Protein 3ZPJ (pdb70)

CATH classification: 1.25.40.10

B-factor: mean 55.48, std 20.97, range [20.12, 136.76]

Sequence (356 aa):
MTTLEEINLLVERGYYEEALAKVYEIEDPIEQVQVLTKIVVTIYQHDGPMEWIPSIMEDAMYIAKKLRDPANKAVAYSIIASTLAIMEYEEDAMDFFNRAIDEANEIESPIEKGMVLSTLAYHLAIAGYPDNALEIFNIAFDTIIGAETSYTHKVDGILRIGDLLEKAGDTLPSNEAMDFYKMAFDIFDKLHVNQRAAIVEKKIELAKTVYDVGLPQIRAALLKGKNHYALAIIKKKYSGVMRLIGELEVALWMKRVNNMEYLDVVDKAFECCESPRFTDVNVQHIARLLTELGNLRRALKFAKEIQNIHKRSEALKAIALELVRRKKFEEVKKIIESIPDPKIREEALNEIGTIE

Nearest PDB structures (foldseek):
  3zpj-assembly1_A  TM=1.003E+00  e=3.525E-42  Thermococcus onnurineus NA1
  5a7d-assembly2_E  TM=3.396E-01  e=5.470E-04  Drosophila melanogaster
  3txn-assembly1_A  TM=3.907E-01  e=1.365E-02  Drosophila melanogaster
  5gjq-assembly1_Q  TM=3.772E-01  e=1.384E-01  Homo sapiens
  8amz-assembly1_Q  TM=3.558E-01  e=1.345E+00  Spinacia oleracea

Organism: Thermococcus onnurineus (strain NA1) (NCBI:txid523850)

Solvent-accessible surfa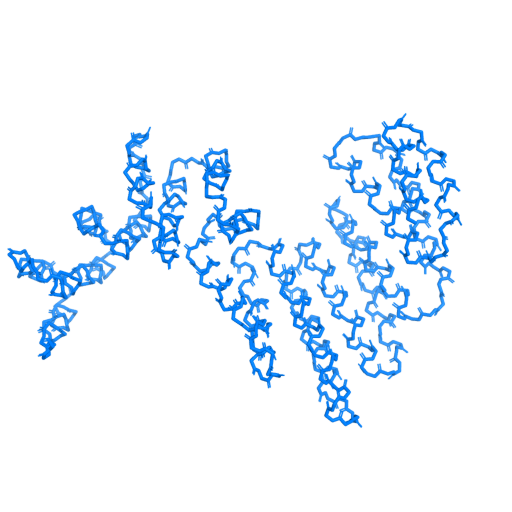ce area: 19046 Å² total; per-residue (Å²): 193,101,32,48,120,83,3,100,86,29,30,137,150,44,129,29,130,90,0,14,66,44,0,109,108,14,172,71,48,31,64,19,0,60,14,0,4,125,12,0,26,56,5,70,100,141,121,23,39,87,135,72,15,85,49,0,10,116,40,0,58,126,16,0,120,130,29,191,60,38,12,57,18,0,30,0,13,0,5,0,0,5,11,10,11,55,8,144,113,104,154,67,0,59,62,10,7,88,87,0,45,87,41,0,85,124,18,161,49,52,33,75,45,0,69,11,5,0,32,1,0,36,24,6,2,51,11,47,29,23,116,61,0,33,110,23,0,59,80,0,58,79,28,0,83,61,12,179,68,66,148,95,89,37,32,101,1,8,20,119,0,0,46,19,0,23,109,0,0,46,50,9,42,0,90,65,0,21,80,1,2,89,37,0,60,73,9,0,65,130,29,147,34,118,162,81,5,57,82,0,89,78,25,20,87,2,0,120,11,0,98,74,0,2,42,32,79,0,9,47,2,5,57,142,44,120,15,123,139,0,14,53,19,0,80,158,91,35,90,38,37,99,44,9,8,0,2,0,3,0,0,3,7,1,62,111,62,123,40,116,89,17,99,96,13,7,64,80,6,39,130,52,63,159,95,38,214,55,84,41,104,31,13,24,29,0,1,126,7,0,20,76,6,26,36,15,150,31,0,35,108,28,0,123,121,4,145,65,88,101,88,56,0,78,20,3,38,43,1,0,24,45,14,21,168,90,149,106,97,147,80,0,112,129,11,4,132,54,5,44,32,78,144,23,81,84,60,0,78,108,77,33,53,75,163,172

Foldseek 3Di:
DVLLVVLVVCVVVVVNVVSLVSLVVDDDLLVSLVSLLVSQQCCLVVVHDNVCNVVSLVVLVVSLVVPPQLLSSLLSLLSSLLSCLVVVVPVVSVVSLVVSVVSLVVDDPLLSSLQSQLSSLLSCLSSVNLVVSVVSLVVSLCSLVVDPDDPVSSLVSLLSSLVSLQVSLLQDALVSSQVSLVSSLVSCVVSPVVVSNVVSVLLNVLSVLQPLLRHSVLSVCVSVVVLVVSLVVLVVPDDALSSLLNLLSSLLSCVVVVNVCSVVSNVCSPVVDPHHDDDLVSLLSVLVSCLSSVVLVVSVVSLVVRPPLVSSLVSLLSSLLSCLVVPVCPCNVVSLVVRPPVVSSVVSVVSSPPVD

Structure (mmCIF, N/CA/C/O backbone):
data_3ZPJ
#
_entry.id   3ZPJ
#
_cell.length_a   117.954
_cell.length_b   117.954
_cell.length_c   208.232
_cell.angle_alpha   90.00
_cell.angle_beta   90.00
_cell.angle_gamma   120.00
#
_symmetry.space_group_name_H-M   'H 3 2'
#
loop_
_entity.id
_entity.type
_entity.pdbx_description
1 polymer TON_1535
2 water water
#
loop_
_atom_site.group_PDB
_atom_site.id
_atom_site.type_symbol
_atom_site.label_atom_id
_atom_site.label_alt_id
_atom_site.label_comp_id
_atom_site.label_asym_id
_atom_site.label_entity_id
_atom_site.label_seq_id
_atom_site.pdbx_PDB_ins_code
_atom_site.Cartn_x
_atom_site.Cartn_y
_atom_site.Cartn_z
_atom_site.occupancy
_atom_site.B_iso_or_equiv
_atom_site.auth_seq_id
_atom_site.auth_comp_id
_atom_site.auth_asym_id
_atom_site.auth_atom_id
_atom_site.pdbx_PDB_model_num
ATOM 1 N N . MET A 1 1 ? -12.055 20.404 57.215 1.00 37.13 1 MET A N 1
ATOM 2 C CA . MET A 1 1 ? -12.108 20.216 55.749 1.00 44.01 1 MET A CA 1
ATOM 3 C C . MET A 1 1 ? -12.970 21.291 55.066 1.00 50.31 1 MET A C 1
ATOM 4 O O . MET A 1 1 ? -12.552 21.899 54.081 1.00 51.50 1 MET A O 1
ATOM 9 N N . THR A 1 2 ? -14.155 21.565 55.596 1.00 37.22 2 THR A N 1
ATOM 10 C CA . THR A 1 2 ? -14.870 22.738 55.122 1.00 50.04 2 THR A CA 1
ATOM 11 C C . THR A 1 2 ? -14.211 24.007 55.669 1.00 53.01 2 THR A C 1
ATOM 12 O O . THR A 1 2 ? -14.279 25.068 55.053 1.00 53.94 2 THR A O 1
ATOM 16 N N . THR A 1 3 ? -13.557 23.899 56.818 1.00 47.80 3 THR A N 1
ATOM 17 C CA . THR A 1 3 ? -12.829 25.043 57.333 1.00 43.27 3 THR A CA 1
ATOM 18 C C . THR A 1 3 ? -11.694 25.420 56.379 1.00 48.64 3 THR A C 1
ATOM 19 O O . THR A 1 3 ? -11.454 26.598 56.124 1.00 50.05 3 THR A O 1
ATOM 23 N N . LEU A 1 4 ? -11.005 24.419 55.842 1.00 47.20 4 LEU A N 1
ATOM 24 C CA . LEU A 1 4 ? -9.946 24.673 54.874 1.00 44.82 4 LEU A CA 1
ATOM 25 C C . LEU A 1 4 ? -10.488 25.295 53.580 1.00 49.88 4 LEU A C 1
ATOM 26 O O . LEU A 1 4 ? -9.781 26.028 52.883 1.00 49.46 4 LEU A O 1
ATOM 31 N N . GLU A 1 5 ? -11.733 24.978 53.250 1.00 54.43 5 GLU A N 1
ATOM 32 C CA . GLU A 1 5 ? -12.361 25.502 52.042 1.00 56.57 5 GLU A CA 1
ATOM 33 C C . GLU A 1 5 ? -12.668 26.987 52.233 1.00 53.52 5 GLU A C 1
ATOM 34 O O . GLU A 1 5 ? -12.393 27.800 51.352 1.00 57.82 5 GLU A O 1
ATOM 40 N N . GLU A 1 6 ? -13.232 27.329 53.390 1.00 42.34 6 GLU A N 1
ATOM 41 C CA . GLU A 1 6 ? -13.469 28.721 53.766 1.00 47.15 6 GLU A CA 1
ATOM 42 C C . GLU A 1 6 ? -12.176 29.551 53.773 1.00 51.93 6 GLU A C 1
ATOM 43 O O . GLU A 1 6 ? -12.135 30.671 53.271 1.00 58.90 6 GLU A O 1
ATOM 49 N N . ILE A 1 7 ? -11.115 28.990 54.332 1.00 47.08 7 ILE A N 1
ATOM 50 C CA . ILE A 1 7 ? -9.826 29.663 54.334 1.00 50.12 7 ILE A CA 1
ATOM 51 C C . ILE A 1 7 ? -9.260 29.898 52.926 1.00 52.18 7 ILE A C 1
ATOM 52 O O . ILE A 1 7 ? -8.797 30.995 52.620 1.00 56.69 7 ILE A O 1
ATOM 57 N N . ASN A 1 8 ? -9.297 28.877 52.075 1.00 50.08 8 ASN A N 1
ATOM 58 C CA . ASN A 1 8 ? -8.824 29.025 50.699 1.00 55.36 8 ASN A CA 1
ATOM 59 C C . ASN A 1 8 ? -9.589 30.102 49.949 1.00 57.64 8 ASN A C 1
ATOM 60 O O . ASN A 1 8 ? -9.008 30.879 49.199 1.00 68.84 8 ASN A O 1
ATOM 65 N N . LEU A 1 9 ? -10.896 30.140 50.168 1.00 49.09 9 LEU A N 1
ATOM 66 C CA . LEU A 1 9 ? -11.773 31.014 49.418 1.00 56.90 9 LEU A CA 1
ATOM 67 C C . LEU A 1 9 ? -11.491 32.454 49.830 1.00 67.31 9 LEU A C 1
ATOM 68 O O . LEU A 1 9 ? -11.351 33.334 48.983 1.00 71.21 9 LEU A O 1
ATOM 73 N N . LEU A 1 10 ? -11.391 32.677 51.137 1.00 60.66 10 LEU A N 1
ATOM 74 C CA . LEU A 1 10 ? -11.033 33.978 51.682 1.00 54.27 10 LEU A CA 1
ATOM 75 C C . LEU A 1 10 ? -9.688 34.472 51.123 1.00 57.36 10 LEU A C 1
ATOM 76 O O . LEU A 1 10 ? -9.479 35.673 50.952 1.00 60.98 10 LEU A O 1
ATOM 81 N N . VAL A 1 11 ? -8.785 33.542 50.834 1.00 52.48 11 VAL A N 1
ATOM 82 C CA . VAL A 1 11 ? -7.482 33.898 50.296 1.00 61.96 11 VAL A CA 1
ATOM 83 C C . VAL A 1 11 ? -7.634 34.308 48.835 1.00 73.74 11 VAL A C 1
ATOM 84 O O . VAL A 1 11 ? -7.074 35.317 48.393 1.00 74.21 11 VAL A O 1
ATOM 88 N N . GLU A 1 12 ? -8.423 33.529 48.102 1.00 79.92 12 GLU A N 1
ATOM 89 C CA . GLU A 1 12 ? -8.682 33.788 46.691 1.00 86.13 12 GLU A CA 1
ATOM 90 C C . GLU A 1 12 ? -9.303 35.167 46.494 1.00 81.54 12 GLU A C 1
ATOM 91 O O . GLU A 1 12 ? -9.050 35.840 45.497 1.00 84.93 12 GLU A O 1
ATOM 97 N N . ARG A 1 13 ? -10.103 35.583 47.467 1.00 77.12 13 ARG A N 1
ATOM 98 C CA . ARG A 1 13 ? -10.762 36.880 47.434 1.00 74.90 13 ARG A CA 1
ATOM 99 C C . ARG A 1 13 ? -9.848 37.962 47.992 1.00 73.44 13 ARG A C 1
ATOM 100 O O . ARG A 1 13 ? -10.270 39.109 48.135 1.00 76.28 13 ARG A O 1
ATOM 108 N N . GLY A 1 14 ? -8.614 37.587 48.334 1.00 70.40 14 GLY A N 1
ATOM 109 C CA . GLY A 1 14 ? -7.651 38.510 48.916 1.00 64.25 14 GLY A CA 1
ATOM 110 C C . GLY A 1 14 ? -7.999 39.030 50.306 1.00 66.61 14 GLY A C 1
ATOM 111 O O . GLY A 1 14 ? -7.506 40.081 50.731 1.00 72.41 14 GLY A O 1
ATOM 112 N N . TYR A 1 15 ? -8.849 38.301 51.024 1.00 61.50 15 TYR A N 1
ATOM 113 C CA . TYR A 1 15 ? -9.197 38.661 52.399 1.00 62.83 15 TYR A CA 1
ATOM 114 C C . TYR A 1 15 ? -8.282 37.967 53.410 1.00 66.52 15 TYR A C 1
ATOM 115 O O . TYR A 1 15 ? -8.742 37.189 54.252 1.00 59.66 15 TYR A O 1
ATOM 124 N N . TYR A 1 16 ? -6.988 38.270 53.324 1.00 72.69 16 TYR A N 1
ATOM 125 C CA . TYR A 1 16 ? -5.959 37.572 54.099 1.00 62.00 16 TYR A CA 1
ATOM 126 C C . TYR A 1 16 ? -6.137 37.644 55.619 1.00 53.55 16 TYR A C 1
ATOM 127 O O . TYR A 1 16 ? -5.992 36.644 56.312 1.00 59.47 16 TYR A O 1
ATOM 136 N N . GLU A 1 17 ? -6.468 38.813 56.135 1.00 57.09 17 GLU A N 1
ATOM 137 C CA . GLU A 1 17 ? -6.585 38.973 57.577 1.00 66.26 17 GLU A CA 1
ATOM 138 C C . GLU A 1 17 ? -7.659 38.052 58.154 1.00 65.88 17 GLU A C 1
ATOM 139 O O . GLU A 1 17 ? -7.512 37.525 59.258 1.00 60.13 17 GLU A O 1
ATOM 145 N N . GLU A 1 18 ? -8.731 37.851 57.392 1.00 65.51 18 GLU A N 1
ATOM 146 C CA . GLU A 1 18 ? -9.838 37.022 57.849 1.00 60.32 18 GLU A CA 1
ATOM 147 C C . GLU A 1 18 ? -9.514 35.546 57.749 1.00 53.89 18 GLU A C 1
ATOM 148 O O . GLU A 1 18 ? -9.895 34.772 58.620 1.00 51.71 18 GLU A O 1
ATOM 154 N N . ALA A 1 19 ? -8.827 35.170 56.674 1.00 40.12 19 ALA A N 1
ATOM 155 C CA . ALA A 1 19 ? -8.346 33.806 56.499 1.00 54.85 19 ALA A CA 1
ATOM 156 C C . ALA A 1 19 ? -7.502 33.378 57.679 1.00 59.29 19 ALA A C 1
ATOM 157 O O . ALA A 1 19 ? -7.659 32.268 58.203 1.00 58.89 19 ALA A O 1
ATOM 159 N N . LEU A 1 20 ? -6.592 34.260 58.081 1.00 52.14 20 LEU A N 1
ATOM 160 C CA . LEU A 1 20 ? -5.669 33.936 59.153 1.00 55.22 20 LEU A CA 1
ATOM 161 C C . LEU A 1 20 ? -6.425 33.864 60.468 1.00 52.45 20 LEU A C 1
ATOM 162 O O . LEU A 1 20 ? -6.066 33.095 61.358 1.00 57.28 20 LEU A O 1
ATOM 167 N N . ALA A 1 21 ? -7.492 34.644 60.578 1.00 50.44 21 ALA A N 1
ATOM 168 C CA . ALA A 1 21 ? -8.284 34.643 61.796 1.00 54.25 21 ALA A CA 1
ATOM 169 C C . ALA A 1 21 ? -9.009 33.310 61.935 1.00 62.58 21 ALA A C 1
ATOM 170 O O . ALA A 1 21 ? -9.299 32.864 63.048 1.00 68.76 21 ALA A O 1
ATOM 172 N N . LYS A 1 22 ? -9.280 32.670 60.799 1.00 59.02 22 LYS A N 1
ATOM 173 C CA . LYS A 1 22 ? -9.998 31.401 60.785 1.00 56.13 22 LYS A CA 1
ATOM 174 C C . LYS A 1 22 ? -9.085 30.226 61.054 1.00 54.40 22 LYS A C 1
ATOM 175 O O . LYS A 1 22 ? -9.549 29.137 61.381 1.00 58.45 22 LYS A O 1
ATOM 181 N N . VAL A 1 23 ? -7.786 30.443 60.894 1.00 45.53 23 VAL A N 1
ATOM 182 C CA . VAL A 1 23 ? -6.813 29.376 61.058 1.00 54.03 23 VAL A CA 1
ATOM 183 C C . VAL A 1 23 ? -6.869 28.785 62.471 1.00 55.56 23 VAL A C 1
ATOM 184 O O . VAL A 1 23 ? -6.468 27.643 62.702 1.00 60.83 23 VAL A O 1
ATOM 188 N N . TYR A 1 24 ? -7.442 29.536 63.401 1.00 56.08 24 TYR A N 1
ATOM 189 C CA . TYR A 1 24 ? -7.539 29.084 64.779 1.00 58.89 24 TYR A CA 1
ATOM 190 C C . TYR A 1 24 ? -8.775 28.228 65.014 1.00 66.38 24 TYR A C 1
ATOM 191 O O . TYR A 1 24 ? -8.875 27.502 66.002 1.00 69.66 24 TYR A O 1
ATOM 200 N N . GLU A 1 25 ? -9.686 28.258 64.054 1.00 67.62 25 GLU A N 1
ATOM 201 C CA . GLU A 1 25 ? -10.800 27.324 64.053 1.00 64.22 25 GLU A CA 1
ATOM 202 C C . GLU A 1 25 ? -10.339 25.933 63.628 1.00 60.38 25 GLU A C 1
ATOM 203 O O . GLU A 1 25 ? -11.126 24.993 63.602 1.00 59.43 25 GLU A O 1
ATOM 209 N N . ILE A 1 26 ? -9.063 25.806 63.282 1.00 54.24 26 ILE A N 1
ATOM 210 C CA . ILE A 1 26 ? -8.494 24.500 63.019 1.00 49.59 26 ILE A CA 1
ATOM 211 C C . ILE A 1 26 ? -8.075 23.886 64.341 1.00 58.39 26 ILE A C 1
ATOM 212 O O . ILE A 1 26 ? -7.435 24.544 65.161 1.00 60.74 26 ILE A O 1
ATOM 217 N N . GLU A 1 27 ? -8.455 22.630 64.551 1.00 63.28 27 GLU A N 1
ATOM 218 C CA . GLU A 1 27 ? -8.155 21.945 65.799 1.00 72.35 27 GLU A CA 1
ATOM 219 C C . GLU A 1 27 ? -6.658 21.738 65.979 1.00 67.88 27 GLU A C 1
ATOM 220 O O . GLU A 1 27 ? -6.030 22.327 66.862 1.00 71.04 27 GLU A O 1
ATOM 226 N N . ASP A 1 28 ? -6.092 20.905 65.119 1.00 59.92 28 ASP A N 1
ATOM 227 C CA . ASP A 1 28 ? -4.705 20.513 65.237 1.00 51.01 28 ASP A CA 1
ATOM 228 C C . ASP A 1 28 ? -3.740 21.655 64.907 1.00 48.25 28 ASP A C 1
ATOM 229 O O . ASP A 1 28 ? -3.889 22.312 63.880 1.00 53.84 28 ASP A O 1
ATOM 234 N N . PRO A 1 29 ? -2.763 21.898 65.795 1.00 44.56 29 PRO A N 1
ATOM 235 C CA . PRO A 1 29 ? -1.643 22.848 65.674 1.00 46.06 29 PRO A CA 1
ATOM 236 C C . PRO A 1 29 ? -0.768 22.598 64.463 1.00 48.46 29 PRO A C 1
ATOM 237 O O . PRO A 1 29 ? -0.452 23.525 63.707 1.00 47.49 29 PRO A O 1
ATOM 241 N N . ILE A 1 30 ? -0.354 21.351 64.294 1.00 46.52 30 ILE A N 1
ATOM 242 C CA . ILE A 1 30 ? 0.405 20.985 63.117 1.00 45.55 30 ILE 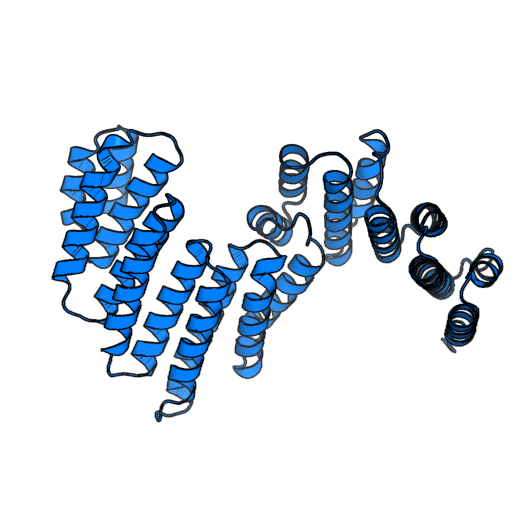A CA 1
ATOM 243 C C . ILE A 1 30 ? -0.376 21.334 61.850 1.00 44.93 30 ILE A C 1
ATOM 244 O O . ILE A 1 30 ? 0.184 21.860 60.890 1.00 46.76 30 ILE A O 1
ATOM 249 N N . GLU A 1 31 ? -1.679 21.091 61.872 1.00 45.62 31 GLU A N 1
ATOM 250 C CA . GLU A 1 31 ? -2.527 21.450 60.749 1.00 49.25 31 GLU A CA 1
ATOM 251 C C . GLU A 1 31 ? -2.581 22.975 60.563 1.00 45.44 31 GLU A C 1
ATOM 252 O O . GLU A 1 31 ? -2.531 23.471 59.442 1.00 44.57 31 GLU A O 1
ATOM 258 N N . GLN A 1 32 ? -2.650 23.719 61.662 1.00 37.72 32 GLN A N 1
ATOM 259 C CA . GLN A 1 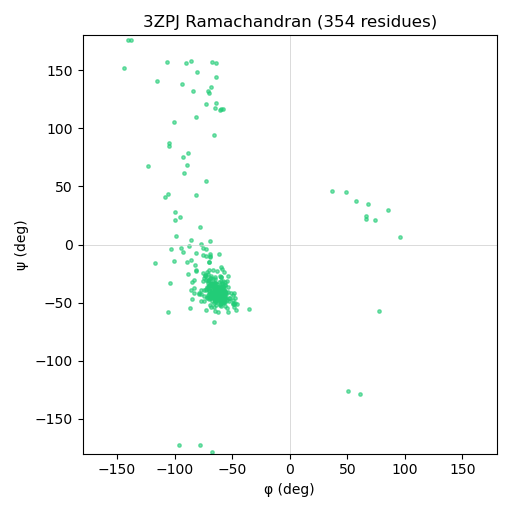32 ? -2.580 25.182 61.581 1.00 40.01 32 GLN A CA 1
ATOM 260 C C . GLN A 1 32 ? -1.287 25.646 60.912 1.00 40.72 32 GLN A C 1
ATOM 261 O O . GLN A 1 32 ? -1.282 26.625 60.184 1.00 49.43 32 GLN A O 1
ATOM 267 N N . VAL A 1 33 ? -0.197 24.923 61.154 1.00 35.72 33 VAL A N 1
ATOM 268 C CA . VAL A 1 33 ? 1.107 25.322 60.669 1.00 35.16 33 VAL A CA 1
ATOM 269 C C . VAL A 1 33 ? 1.249 25.002 59.188 1.00 40.04 33 VAL A C 1
ATOM 270 O O . VAL A 1 33 ? 1.791 25.809 58.429 1.00 42.90 33 VAL A O 1
ATOM 274 N N . GLN A 1 34 ? 0.776 23.813 58.806 1.00 35.46 34 GLN A N 1
ATOM 275 C CA . GLN A 1 34 ? 0.578 23.425 57.413 1.00 47.78 34 GLN A CA 1
ATOM 276 C C . GLN A 1 34 ? -0.177 24.492 56.634 1.00 48.30 34 GLN A C 1
ATOM 277 O O . GLN A 1 34 ? 0.231 24.898 55.551 1.00 44.04 34 GLN A O 1
ATOM 283 N N . VAL A 1 35 ? -1.304 24.925 57.175 1.00 45.69 35 VAL A N 1
ATOM 284 C CA . VAL A 1 35 ? -2.119 25.879 56.460 1.00 42.91 35 VAL A CA 1
ATOM 285 C C . VAL A 1 35 ? -1.364 27.192 56.346 1.00 46.29 35 VAL A C 1
ATOM 286 O O . VAL A 1 35 ? -1.225 27.745 55.248 1.00 43.60 35 VAL A O 1
ATOM 290 N N . LEU A 1 36 ? -0.858 27.677 57.478 1.00 44.01 36 LEU A N 1
ATOM 291 C CA . LEU A 1 36 ? -0.188 28.971 57.502 1.00 41.91 36 LEU A CA 1
ATOM 292 C C . LEU A 1 36 ? 0.933 28.995 56.474 1.00 47.33 36 LEU A C 1
ATOM 293 O O . LEU A 1 36 ? 1.018 29.915 55.656 1.00 50.43 36 LEU A O 1
ATOM 298 N N . THR A 1 37 ? 1.757 27.953 56.476 1.00 48.92 37 THR A N 1
ATOM 299 C CA . THR A 1 37 ? 2.916 27.929 55.594 1.00 53.57 37 THR A CA 1
ATOM 300 C C . THR A 1 37 ? 2.563 27.782 54.109 1.00 54.17 37 THR A C 1
ATOM 301 O O . THR A 1 37 ? 3.289 28.272 53.252 1.00 55.20 37 THR A O 1
ATOM 305 N N . LYS A 1 38 ? 1.444 27.123 53.821 1.00 59.04 38 LYS A N 1
ATOM 306 C CA . LYS A 1 38 ? 0.979 26.908 52.451 1.00 55.70 38 LYS A CA 1
ATOM 307 C C . LYS A 1 38 ? 0.434 28.200 51.857 1.00 52.86 38 LYS A C 1
ATOM 308 O O . LYS A 1 38 ? 0.480 28.416 50.649 1.00 56.96 38 LYS A O 1
ATOM 314 N N . ILE A 1 39 ? -0.110 29.049 52.717 1.00 48.35 39 ILE A N 1
ATOM 315 C CA . ILE A 1 39 ? -0.492 30.389 52.316 1.00 38.60 39 ILE A CA 1
ATOM 316 C C . ILE A 1 39 ? 0.725 31.229 51.928 1.00 48.64 39 ILE A C 1
ATOM 317 O O . ILE A 1 39 ? 0.731 31.896 50.895 1.00 55.12 39 ILE A O 1
ATOM 322 N N . VAL A 1 40 ? 1.749 31.201 52.773 1.00 56.07 40 VAL A N 1
ATOM 323 C CA . VAL A 1 40 ? 2.995 31.912 52.507 1.00 54.36 40 VAL A CA 1
ATOM 324 C C . VAL A 1 40 ? 3.622 31.458 51.199 1.00 54.04 40 VAL A C 1
ATOM 325 O O . VAL A 1 40 ? 4.036 32.275 50.383 1.00 60.21 40 VAL A O 1
ATOM 329 N N . VAL A 1 41 ? 3.694 30.149 51.007 1.00 50.39 41 VAL A N 1
ATOM 330 C CA . VAL A 1 41 ? 4.330 29.597 49.819 1.00 61.64 41 VAL A CA 1
ATOM 331 C C . VAL A 1 41 ? 3.609 30.027 48.529 1.00 73.08 41 VAL A C 1
ATOM 332 O O . VAL A 1 41 ? 4.251 30.509 47.594 1.00 73.15 41 VAL A O 1
ATOM 336 N N . THR A 1 42 ? 2.284 29.899 48.487 1.00 75.14 42 THR A N 1
ATOM 337 C CA . THR A 1 42 ? 1.547 30.320 47.295 1.00 66.22 42 THR A CA 1
ATOM 338 C C . THR A 1 42 ? 1.695 31.819 47.032 1.00 66.65 42 THR A C 1
ATOM 339 O O . THR A 1 42 ? 1.798 32.228 45.884 1.00 70.06 42 THR A O 1
ATOM 343 N N . ILE A 1 43 ? 1.728 32.635 48.084 1.00 64.63 43 ILE A N 1
ATOM 344 C CA . ILE A 1 43 ? 2.004 34.063 47.912 1.00 62.04 43 ILE A CA 1
ATOM 345 C C . ILE A 1 43 ? 3.383 34.298 47.291 1.00 68.25 43 ILE A C 1
ATOM 346 O O . ILE A 1 43 ? 3.522 35.028 46.310 1.00 67.65 43 ILE A O 1
ATOM 351 N N . TYR A 1 44 ? 4.397 33.673 47.878 1.00 69.01 44 TYR A N 1
ATOM 352 C CA . TYR A 1 44 ? 5.768 33.812 47.411 1.00 70.05 44 TYR A CA 1
ATOM 353 C C . TYR A 1 44 ? 5.882 33.402 45.948 1.00 77.02 44 TYR A C 1
ATOM 354 O O . TYR A 1 44 ? 6.609 34.026 45.171 1.00 82.82 44 TYR A O 1
ATOM 363 N N . GLN A 1 45 ? 5.140 32.361 45.580 1.00 75.10 45 GLN A N 1
ATOM 364 C CA . GLN A 1 45 ? 5.256 31.755 44.259 1.00 74.63 45 GLN A CA 1
ATOM 365 C C . GLN A 1 45 ? 4.399 32.421 43.184 1.00 84.93 45 GLN A C 1
ATOM 366 O O . GLN A 1 45 ? 4.839 32.564 42.045 1.00 93.65 45 GLN A O 1
ATOM 372 N N . HIS A 1 46 ? 3.181 32.824 43.538 1.00 85.72 46 HIS A N 1
ATOM 373 C CA . HIS A 1 46 ? 2.269 33.430 42.568 1.00 83.85 46 HIS A CA 1
ATOM 374 C C . HIS A 1 46 ? 2.115 34.928 42.827 1.00 84.66 46 HIS A C 1
ATOM 375 O O . HIS A 1 46 ? 1.010 35.467 42.742 1.00 84.72 46 HIS A O 1
ATOM 382 N N . ASP A 1 47 ? 3.236 35.574 43.156 1.00 91.94 47 ASP A N 1
ATOM 383 C CA . ASP A 1 47 ? 3.340 37.029 43.365 1.00 100.46 47 ASP A CA 1
ATOM 384 C C . ASP A 1 47 ? 2.151 37.736 44.025 1.00 93.28 47 ASP A C 1
ATOM 385 O O . ASP A 1 47 ? 1.711 38.799 43.575 1.00 95.13 47 ASP A O 1
ATOM 390 N N . GLY A 1 48 ? 1.646 37.138 45.096 1.00 83.34 48 GLY A N 1
ATOM 391 C CA . GLY A 1 48 ? 0.665 37.790 45.939 1.00 78.50 48 GLY A CA 1
ATOM 392 C C . GLY A 1 48 ? 1.385 38.778 46.833 1.00 80.55 48 GLY A C 1
ATOM 393 O O . GLY A 1 48 ? 2.592 38.985 46.676 1.00 87.15 48 GLY A O 1
ATOM 394 N N . PRO A 1 49 ? 0.659 39.375 47.790 1.00 75.51 49 PRO A N 1
ATOM 395 C CA . PRO A 1 49 ? 1.171 40.452 48.650 1.00 77.08 49 PRO A CA 1
ATOM 396 C C . PRO A 1 49 ? 2.286 39.975 49.574 1.00 84.69 49 PRO A C 1
ATOM 397 O O . PRO A 1 49 ? 2.012 39.472 50.664 1.00 84.68 49 PRO A O 1
ATOM 401 N N . MET A 1 50 ? 3.532 40.151 49.142 1.00 83.20 50 MET A N 1
ATOM 402 C CA . MET A 1 50 ? 4.678 39.639 49.880 1.00 75.23 50 MET A CA 1
ATOM 403 C C . MET A 1 50 ? 4.775 40.186 51.315 1.00 76.59 50 MET A C 1
ATOM 404 O O . MET A 1 50 ? 5.406 39.569 52.171 1.00 80.91 50 MET A O 1
ATOM 409 N N . GLU A 1 51 ? 4.132 41.319 51.588 1.00 72.36 51 GLU A N 1
ATOM 410 C CA . GLU A 1 51 ? 4.243 41.948 52.903 1.00 70.14 51 GLU A CA 1
ATOM 411 C C . GLU A 1 51 ? 3.402 41.274 53.994 1.00 64.28 51 GLU A C 1
ATOM 412 O O . GLU A 1 51 ? 3.395 41.716 55.139 1.00 71.44 51 GLU A O 1
ATOM 418 N N . TRP A 1 52 ? 2.693 40.211 53.638 1.00 60.63 52 TRP A N 1
ATOM 419 C CA . TRP A 1 52 ? 1.967 39.411 54.627 1.00 62.73 52 TRP A CA 1
ATOM 420 C C . TRP A 1 52 ? 2.856 38.302 55.211 1.00 63.57 52 TRP A C 1
ATOM 421 O O . TRP A 1 52 ? 2.634 37.843 56.334 1.00 61.86 52 TRP A O 1
ATOM 432 N N . ILE A 1 53 ? 3.861 37.889 54.438 1.00 60.34 53 ILE A N 1
ATOM 433 C CA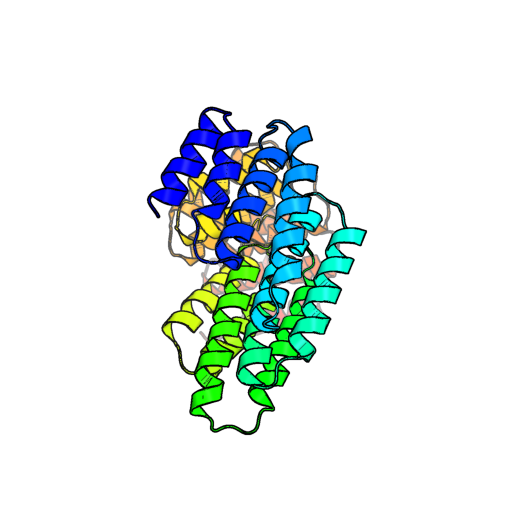 . ILE A 1 53 ? 4.727 36.749 54.774 1.00 63.24 53 ILE A CA 1
ATOM 434 C C . ILE A 1 53 ? 5.406 36.759 56.164 1.00 66.99 53 ILE A C 1
ATOM 435 O O . ILE A 1 53 ? 5.399 35.732 56.863 1.00 61.90 53 ILE A O 1
ATOM 440 N N . PRO A 1 54 ? 5.988 37.904 56.574 1.00 63.11 54 PRO A N 1
ATOM 441 C CA . PRO A 1 54 ? 6.635 37.914 57.887 1.00 58.47 54 PRO A CA 1
ATOM 442 C C . PRO A 1 54 ? 5.650 37.681 59.025 1.00 56.25 54 PRO A C 1
ATOM 443 O O . PRO A 1 54 ? 5.966 36.927 59.951 1.00 52.26 54 PRO A O 1
ATOM 447 N N . SER A 1 55 ? 4.485 38.320 58.957 1.00 53.18 55 SER A N 1
ATOM 448 C CA . SER A 1 55 ? 3.482 38.181 60.008 1.00 56.00 55 SER A CA 1
ATOM 449 C C . SER A 1 55 ? 2.937 36.751 60.132 1.00 59.24 55 SER A C 1
ATOM 450 O O . SER A 1 55 ? 2.671 36.264 61.236 1.00 64.07 55 SER A O 1
ATOM 453 N N . ILE A 1 56 ? 2.763 36.088 58.998 1.00 45.87 56 ILE A N 1
ATOM 454 C CA . ILE A 1 56 ? 2.265 34.728 58.992 1.00 52.40 56 ILE A CA 1
ATOM 455 C C . ILE A 1 56 ? 3.299 33.748 59.551 1.00 54.10 56 ILE A C 1
ATOM 456 O O . ILE A 1 56 ? 2.961 32.861 60.344 1.00 50.37 56 ILE A O 1
ATOM 461 N N . MET A 1 57 ? 4.549 33.892 59.116 1.00 51.27 57 MET A N 1
ATOM 462 C CA . MET A 1 57 ? 5.628 33.036 59.613 1.00 51.62 57 MET A CA 1
ATOM 463 C C . MET A 1 57 ? 5.783 33.181 61.134 1.00 54.00 57 MET A C 1
ATOM 464 O O . MET A 1 57 ? 5.981 32.190 61.844 1.00 55.94 57 MET A O 1
ATOM 469 N N . GLU A 1 58 ? 5.672 34.411 61.631 1.00 50.17 58 GLU A N 1
ATOM 470 C CA . GLU A 1 58 ? 5.623 34.652 63.075 1.00 52.04 58 GLU A CA 1
ATOM 471 C C . GLU A 1 58 ? 4.509 33.854 63.758 1.00 44.99 58 GLU A C 1
ATOM 472 O O . GLU A 1 58 ? 4.696 33.341 64.858 1.00 51.55 58 GLU A O 1
ATOM 478 N N . ASP A 1 59 ? 3.343 33.774 63.125 1.00 42.86 59 ASP A N 1
ATOM 479 C CA . ASP A 1 59 ? 2.218 33.061 63.726 1.00 45.80 59 ASP A CA 1
ATOM 480 C C . ASP A 1 59 ? 2.482 31.567 63.766 1.00 44.54 59 ASP A C 1
ATOM 481 O O . ASP A 1 59 ? 2.199 30.892 64.764 1.00 42.55 59 ASP A O 1
ATOM 486 N N . ALA A 1 60 ? 3.040 31.070 62.668 1.00 37.79 60 ALA A N 1
ATOM 487 C CA . ALA A 1 60 ? 3.424 29.677 62.555 1.00 40.01 60 ALA A CA 1
ATOM 488 C C . ALA A 1 60 ? 4.520 29.366 63.566 1.00 43.80 60 ALA A C 1
ATOM 489 O O . ALA A 1 60 ? 4.432 28.375 64.292 1.00 49.91 60 ALA A O 1
ATOM 491 N N . MET A 1 61 ? 5.535 30.227 63.631 1.00 41.88 61 MET A N 1
ATOM 492 C CA . MET A 1 61 ? 6.621 30.056 64.597 1.00 44.61 61 MET A CA 1
ATOM 493 C C . MET A 1 61 ? 6.082 30.059 66.022 1.00 42.30 61 MET A C 1
ATOM 494 O O . MET A 1 61 ? 6.563 29.330 66.875 1.00 49.13 61 MET A O 1
ATOM 499 N N . TYR A 1 62 ? 5.082 30.885 66.280 1.00 44.75 62 TYR A N 1
ATOM 500 C CA . TYR A 1 62 ? 4.508 30.983 67.624 1.00 44.19 62 TYR A CA 1
ATOM 501 C C . TYR A 1 62 ? 3.781 29.693 67.993 1.00 44.53 62 TYR A C 1
ATOM 502 O O . TYR A 1 62 ? 3.893 29.205 69.112 1.00 44.46 62 TYR A O 1
ATOM 511 N N . ILE A 1 63 ? 3.036 29.146 67.040 1.00 40.31 63 ILE A N 1
ATOM 512 C CA . ILE A 1 63 ? 2.322 27.900 67.269 1.00 43.08 63 ILE A CA 1
ATOM 513 C C . ILE A 1 63 ? 3.294 26.751 67.573 1.00 44.69 63 ILE A C 1
ATOM 514 O O . ILE A 1 63 ? 3.073 25.964 68.496 1.00 49.16 63 ILE A O 1
ATOM 519 N N . ALA A 1 64 ? 4.397 26.697 66.835 1.00 45.60 64 ALA A N 1
ATOM 520 C CA . ALA A 1 64 ? 5.409 25.662 67.047 1.00 37.87 64 ALA A CA 1
ATOM 521 C C . ALA A 1 64 ? 6.079 25.810 68.415 1.00 46.55 64 ALA A C 1
ATOM 522 O O . ALA A 1 64 ? 6.418 24.820 69.068 1.00 49.29 64 ALA A O 1
ATOM 524 N N . LYS A 1 65 ? 6.267 27.052 68.843 1.00 43.44 65 LYS A N 1
ATOM 525 C CA . LYS A 1 65 ? 6.918 27.323 70.112 1.00 42.47 65 LYS A CA 1
ATOM 526 C C . LYS A 1 65 ? 6.053 26.828 71.284 1.00 44.12 65 LYS A C 1
ATOM 527 O O . LYS A 1 65 ? 6.576 26.356 72.292 1.00 49.05 65 LYS A O 1
ATOM 533 N N . LYS A 1 66 ? 4.733 26.891 71.145 1.00 43.60 66 LYS A N 1
ATOM 534 C CA . LYS A 1 66 ? 3.863 26.493 72.253 1.00 47.11 66 LYS A CA 1
ATOM 535 C C . LYS A 1 66 ? 3.635 24.983 72.370 1.00 55.26 66 LYS A C 1
ATOM 536 O O . LYS A 1 66 ? 3.066 24.517 73.352 1.00 57.15 66 LYS A O 1
ATOM 542 N N . LEU A 1 67 ? 4.109 24.222 71.391 1.00 53.64 67 LEU A N 1
ATOM 543 C CA . LEU A 1 67 ? 3.691 22.831 71.230 1.00 55.09 67 LEU A CA 1
ATOM 544 C C . LEU A 1 67 ? 3.894 21.846 72.399 1.00 63.49 67 LEU A C 1
ATOM 545 O O . LEU A 1 67 ? 2.992 21.049 72.692 1.00 69.14 67 LEU A O 1
ATOM 550 N N . ARG A 1 68 ? 5.069 21.870 73.026 1.00 57.15 68 ARG A N 1
ATOM 551 C CA . ARG A 1 68 ? 5.396 20.938 74.130 1.00 65.61 68 ARG A CA 1
ATOM 552 C C . ARG A 1 68 ? 5.780 19.483 73.744 1.00 51.89 68 ARG A C 1
ATOM 553 O O . ARG A 1 68 ? 6.852 19.017 74.119 1.00 62.10 68 ARG A O 1
ATOM 561 N N . ASP A 1 69 ? 4.921 18.765 73.026 1.00 43.16 69 ASP A N 1
ATOM 562 C CA . ASP A 1 69 ? 5.242 17.385 72.648 1.00 43.03 69 ASP A CA 1
ATOM 563 C C . ASP A 1 69 ? 6.313 17.342 71.560 1.00 52.76 69 ASP A C 1
ATOM 564 O O . ASP A 1 69 ? 6.112 17.870 70.461 1.00 59.96 69 ASP A O 1
ATOM 569 N N . PRO A 1 70 ? 7.445 16.690 71.858 1.00 51.97 70 PRO A N 1
ATOM 570 C CA . PRO A 1 70 ? 8.664 16.701 71.041 1.00 52.45 70 PRO A CA 1
ATOM 571 C C . PRO A 1 70 ? 8.439 16.292 69.581 1.00 42.77 70 PRO A C 1
ATOM 572 O O . PRO A 1 70 ? 9.024 16.911 68.691 1.00 44.82 70 PRO A O 1
ATOM 576 N N . ALA A 1 71 ? 7.606 15.283 69.341 1.00 41.69 71 ALA A N 1
ATOM 577 C CA . ALA A 1 71 ? 7.336 14.840 67.976 1.00 36.08 71 ALA A CA 1
ATOM 578 C C . ALA A 1 71 ? 6.600 15.906 67.192 1.00 37.87 71 ALA A C 1
ATOM 579 O O . ALA A 1 71 ? 6.946 16.188 66.043 1.00 45.76 71 ALA A O 1
ATOM 581 N N . ASN A 1 72 ? 5.567 16.491 67.795 1.00 39.04 72 ASN A N 1
ATOM 582 C CA . ASN A 1 72 ? 4.772 17.495 67.084 1.00 48.84 72 ASN A CA 1
ATOM 583 C C . ASN A 1 72 ? 5.607 18.727 66.754 1.00 37.32 72 ASN A C 1
ATOM 584 O O . ASN A 1 72 ? 5.531 19.269 65.655 1.00 50.64 72 ASN A O 1
ATOM 589 N N . LYS A 1 73 ? 6.410 19.140 67.724 1.00 34.34 73 LYS A N 1
ATOM 590 C CA . LYS A 1 73 ? 7.269 20.303 67.599 1.00 42.40 73 LYS A CA 1
ATOM 591 C C . LYS A 1 73 ? 8.258 20.100 66.479 1.00 39.52 73 LYS A C 1
ATOM 592 O O . LYS A 1 73 ? 8.532 21.009 65.695 1.00 37.65 73 LYS A O 1
ATOM 598 N N . ALA A 1 74 ? 8.801 18.890 66.438 1.00 35.25 74 ALA A N 1
ATOM 599 C CA . ALA A 1 74 ? 9.791 18.517 65.450 1.00 42.48 74 ALA A CA 1
ATOM 600 C C . ALA A 1 74 ? 9.188 18.634 64.062 1.00 37.22 74 ALA A C 1
ATOM 601 O O . ALA A 1 74 ? 9.820 19.187 63.164 1.00 41.14 74 ALA A O 1
ATOM 603 N N . VAL A 1 75 ? 7.964 18.136 63.891 1.00 31.24 75 VAL A N 1
ATOM 604 C CA . VAL A 1 75 ? 7.321 18.208 62.586 1.00 38.75 75 VAL A CA 1
ATOM 605 C C . VAL A 1 75 ? 7.013 19.658 62.253 1.00 45.57 75 VAL A C 1
ATOM 606 O O . VAL A 1 75 ? 7.268 20.111 61.141 1.00 40.45 75 VAL A O 1
ATOM 610 N N . ALA A 1 76 ? 6.503 20.399 63.232 1.00 43.05 76 ALA A N 1
ATOM 611 C CA . ALA A 1 76 ? 6.162 21.797 62.998 1.00 47.31 76 ALA A CA 1
ATOM 612 C C . ALA A 1 76 ? 7.389 22.614 62.565 1.00 47.72 76 ALA A C 1
ATOM 613 O O . ALA A 1 76 ? 7.343 23.353 61.571 1.00 42.81 76 ALA A O 1
ATOM 615 N N . TYR A 1 77 ? 8.478 22.460 63.310 1.00 33.07 77 TYR A N 1
ATOM 616 C CA . TYR A 1 77 ? 9.743 23.099 62.973 1.00 38.40 77 TYR A CA 1
ATOM 617 C C . TYR A 1 77 ? 10.223 22.693 61.571 1.00 41.10 77 TYR A C 1
ATOM 618 O O . TYR A 1 77 ? 10.806 23.505 60.847 1.00 40.74 77 TYR A O 1
ATOM 627 N N . SER A 1 78 ? 9.973 21.442 61.189 1.00 32.40 78 SER A N 1
ATOM 628 C CA . SER A 1 78 ? 10.354 20.956 59.855 1.00 33.49 78 SER A CA 1
ATOM 629 C C . SER A 1 78 ? 9.557 21.640 58.772 1.00 33.69 78 SER A C 1
ATOM 630 O O . SER A 1 78 ? 10.109 22.057 57.751 1.00 45.21 78 SER A O 1
ATOM 633 N N . ILE A 1 79 ? 8.251 21.738 58.995 1.00 33.54 79 ILE A N 1
ATOM 634 C CA . ILE A 1 79 ? 7.358 22.446 58.081 1.00 36.42 79 ILE A CA 1
ATOM 635 C C . ILE A 1 79 ? 7.807 23.895 57.882 1.00 46.82 79 ILE A C 1
ATOM 636 O O . ILE A 1 79 ? 7.949 24.373 56.756 1.00 49.07 79 ILE A O 1
ATOM 641 N N . ILE A 1 80 ? 8.079 24.575 58.983 1.00 46.83 80 ILE A N 1
ATOM 642 C CA . ILE A 1 80 ? 8.579 25.938 58.930 1.00 45.41 80 ILE A CA 1
ATOM 643 C C . ILE A 1 80 ? 9.921 25.996 58.199 1.00 42.53 80 ILE A C 1
ATOM 644 O O . ILE A 1 80 ? 10.172 26.900 57.398 1.00 39.57 80 ILE A O 1
ATOM 649 N N . ALA A 1 81 ? 10.766 25.008 58.471 1.00 43.21 81 ALA A N 1
ATOM 650 C CA . ALA A 1 81 ? 12.120 24.956 57.915 1.00 48.11 81 ALA A CA 1
ATOM 651 C C . ALA A 1 81 ? 12.153 24.834 56.397 1.00 43.20 81 ALA A C 1
ATOM 652 O O . ALA A 1 81 ? 12.914 25.528 55.745 1.00 46.77 81 ALA A O 1
ATOM 654 N N . SER A 1 82 ? 11.345 23.937 55.840 1.00 38.40 82 SER A N 1
ATOM 655 C CA . SER A 1 82 ? 11.351 23.756 54.392 1.00 46.45 82 SER A CA 1
ATOM 656 C C . SER A 1 82 ? 10.727 24.946 53.659 1.00 46.99 82 SER A C 1
ATOM 657 O O . SER A 1 82 ? 11.189 25.299 52.580 1.00 50.77 82 SER A O 1
ATOM 660 N N . THR A 1 83 ? 9.732 25.603 54.256 1.00 41.83 83 THR A N 1
ATOM 661 C CA . THR A 1 83 ? 9.140 26.765 53.598 1.00 46.20 83 THR A CA 1
ATOM 662 C C . THR A 1 83 ? 10.101 27.965 53.563 1.00 45.86 83 THR A C 1
ATOM 663 O O . THR A 1 83 ? 10.127 28.722 52.581 1.00 46.47 83 THR A O 1
ATOM 667 N N . LEU A 1 84 ? 10.893 28.134 54.619 1.00 43.44 84 LEU A N 1
ATOM 668 C CA . LEU A 1 84 ? 11.932 29.165 54.621 1.00 47.05 84 LEU A CA 1
ATOM 669 C C . LEU A 1 84 ? 12.943 28.856 53.542 1.00 50.62 84 LEU A C 1
ATOM 670 O O . LEU A 1 84 ? 13.408 29.747 52.839 1.00 57.03 84 LEU A O 1
ATOM 675 N N . ALA A 1 85 ? 13.284 27.580 53.424 1.00 49.90 85 ALA A N 1
ATOM 676 C CA . ALA A 1 85 ? 14.268 27.138 52.447 1.00 51.89 85 ALA A CA 1
ATOM 677 C C . ALA A 1 85 ? 13.771 27.346 51.018 1.00 50.43 85 ALA A C 1
ATOM 678 O O . ALA A 1 85 ? 14.535 27.769 50.151 1.00 56.12 85 ALA A O 1
ATOM 680 N N . ILE A 1 86 ? 12.500 27.036 50.781 1.00 47.44 86 ILE A N 1
ATOM 681 C CA . ILE A 1 86 ? 11.834 27.409 49.540 1.00 52.42 86 ILE A CA 1
ATOM 682 C C . ILE A 1 86 ? 12.127 28.881 49.225 1.00 59.65 86 ILE A C 1
ATOM 683 O O . ILE A 1 86 ? 12.661 29.197 48.167 1.00 69.14 86 ILE A O 1
ATOM 688 N N . MET A 1 87 ? 11.801 29.771 50.161 1.00 61.78 87 MET A N 1
ATOM 689 C CA . MET A 1 87 ? 11.997 31.212 49.971 1.00 66.02 87 MET A CA 1
ATOM 690 C C . MET A 1 87 ? 13.440 31.710 50.153 1.00 65.33 87 MET A C 1
ATOM 691 O O . MET A 1 87 ? 13.668 32.911 50.306 1.00 72.15 87 MET A O 1
ATOM 696 N N . GLU A 1 88 ? 14.398 30.790 50.153 1.00 62.64 88 GLU A N 1
ATOM 697 C CA . GLU A 1 88 ? 15.826 31.134 50.163 1.00 69.59 88 GLU A CA 1
ATOM 698 C C . GLU A 1 88 ? 16.332 31.823 51.429 1.00 66.79 88 GLU A C 1
ATOM 699 O O . GLU A 1 88 ? 17.336 32.535 51.396 1.00 69.27 88 GLU A O 1
ATOM 705 N N . TYR A 1 89 ? 15.640 31.607 52.542 1.00 65.13 89 TYR A N 1
ATOM 706 C CA . TYR A 1 89 ? 16.158 32.017 53.842 1.00 69.95 89 TYR A CA 1
ATOM 707 C C . TYR A 1 89 ? 16.918 30.836 54.437 1.00 64.84 89 TYR A C 1
ATOM 708 O O . TYR A 1 89 ? 16.441 30.147 55.342 1.00 61.08 89 TYR A O 1
ATOM 717 N N . GLU A 1 90 ? 18.109 30.613 53.909 1.00 56.73 90 GLU A N 1
ATOM 718 C CA . GLU A 1 90 ? 18.832 29.390 54.171 1.00 62.45 90 GLU A CA 1
ATOM 719 C C . GLU A 1 90 ? 19.339 29.296 55.604 1.00 55.49 90 GLU A C 1
ATOM 720 O O . GLU A 1 90 ? 19.248 28.240 56.221 1.00 59.17 90 GLU A O 1
ATOM 726 N N . GLU A 1 91 ? 19.869 30.391 56.133 1.00 62.34 91 GLU A N 1
ATOM 727 C CA . GLU A 1 91 ? 20.369 30.390 57.507 1.00 64.46 91 GLU A CA 1
ATOM 728 C C . GLU A 1 91 ? 19.233 30.107 58.474 1.00 61.34 91 GLU A C 1
ATOM 729 O O . GLU A 1 91 ? 19.398 29.378 59.453 1.00 68.85 91 GLU A O 1
ATOM 735 N N . ASP A 1 92 ? 18.071 30.673 58.183 1.00 42.52 92 ASP A N 1
ATOM 736 C CA . ASP A 1 92 ? 16.923 30.484 59.042 1.00 49.07 92 ASP A CA 1
ATOM 737 C C . ASP A 1 92 ? 16.363 29.081 58.911 1.00 52.05 92 ASP A C 1
ATOM 738 O O . ASP A 1 92 ? 15.943 28.485 59.898 1.00 51.28 92 ASP A O 1
ATOM 743 N N . ALA A 1 93 ? 16.364 28.552 57.691 1.00 55.87 93 ALA A N 1
ATOM 744 C CA . ALA A 1 93 ? 15.903 27.189 57.461 1.00 51.90 93 ALA A CA 1
ATOM 745 C C . ALA A 1 93 ? 16.730 26.190 58.261 1.00 48.25 93 ALA A C 1
ATOM 746 O O . ALA A 1 93 ? 16.176 25.273 58.873 1.00 47.02 93 ALA A O 1
ATOM 748 N N . MET A 1 94 ? 18.051 26.366 58.255 1.00 40.46 94 MET A N 1
ATOM 749 C CA . MET A 1 94 ? 18.935 25.395 58.890 1.00 45.25 94 MET A CA 1
ATOM 750 C C . MET A 1 94 ? 18.832 25.556 60.392 1.00 45.16 94 MET A C 1
ATOM 751 O O . MET A 1 94 ? 18.996 24.595 61.143 1.00 59.10 94 MET A O 1
ATOM 756 N N . ASP A 1 95 ? 18.531 26.769 60.829 1.00 41.39 95 ASP A N 1
ATOM 757 C CA . ASP A 1 95 ? 18.226 26.993 62.237 1.00 52.05 95 ASP A CA 1
ATOM 758 C C . ASP A 1 95 ? 17.017 26.136 62.624 1.00 46.92 95 ASP A C 1
ATOM 759 O O . ASP A 1 95 ? 17.064 25.388 63.600 1.00 45.33 95 ASP A O 1
ATOM 764 N N . PHE A 1 96 ? 15.941 26.216 61.850 1.00 37.10 96 PHE A N 1
ATOM 765 C CA . PHE A 1 96 ? 14.763 25.424 62.191 1.00 41.04 96 PHE A CA 1
ATOM 766 C C . PHE A 1 96 ? 14.929 23.924 62.013 1.00 46.88 96 PHE A C 1
ATOM 767 O O . PHE A 1 96 ? 14.395 23.149 62.804 1.00 43.75 96 PHE A O 1
ATOM 775 N N . PHE A 1 97 ? 15.691 23.515 61.006 1.00 45.59 97 PHE A N 1
ATOM 776 C CA . PHE A 1 97 ? 16.040 22.110 60.883 1.00 39.88 97 PHE A CA 1
ATOM 777 C C . PHE A 1 97 ? 16.782 21.596 62.129 1.00 42.12 97 PHE A C 1
ATOM 778 O O . PHE A 1 97 ? 16.512 20.503 62.618 1.00 44.15 97 PHE A O 1
ATOM 786 N N . ASN A 1 98 ? 17.689 22.404 62.659 1.00 38.02 98 ASN A N 1
ATOM 787 C CA . ASN A 1 98 ? 18.421 22.020 63.846 1.00 39.54 98 ASN A CA 1
ATOM 788 C C . ASN A 1 98 ? 17.540 21.961 65.073 1.00 49.47 98 ASN A C 1
ATOM 789 O O . ASN A 1 98 ? 17.760 21.134 65.966 1.00 49.60 98 ASN A O 1
ATOM 794 N N . ARG A 1 99 ? 16.543 22.839 65.120 1.00 47.18 99 ARG A N 1
ATOM 795 C CA . ARG A 1 99 ? 15.572 22.777 66.193 1.00 46.22 99 ARG A CA 1
ATOM 796 C C . ARG A 1 99 ? 14.805 21.464 66.070 1.00 40.18 99 ARG A C 1
ATOM 797 O O . ARG A 1 99 ? 14.605 20.763 67.060 1.00 45.55 99 ARG A O 1
ATOM 805 N N . ALA A 1 100 ? 14.408 21.125 64.847 1.00 39.53 100 ALA A N 1
ATOM 806 C CA . ALA A 1 100 ? 13.697 19.867 64.591 1.00 44.76 100 ALA A CA 1
ATOM 807 C C . ALA A 1 100 ? 14.500 18.661 65.080 1.00 47.30 100 ALA A C 1
ATOM 808 O O . ALA A 1 100 ? 13.998 17.851 65.856 1.00 53.42 100 ALA A O 1
ATOM 810 N N . ILE A 1 101 ? 15.754 18.572 64.647 1.00 47.04 101 ILE A N 1
ATOM 811 C CA . ILE A 1 101 ? 16.696 17.562 65.136 1.00 32.35 101 ILE A CA 1
ATOM 812 C C . ILE A 1 101 ? 16.735 17.476 66.674 1.00 47.14 101 ILE A C 1
ATOM 813 O O . ILE A 1 101 ? 16.641 16.387 67.246 1.00 45.53 101 ILE A O 1
ATOM 818 N N . ASP A 1 102 ? 16.897 18.614 67.340 1.00 47.08 102 ASP A N 1
ATOM 819 C CA . ASP A 1 102 ? 17.018 18.605 68.804 1.00 49.81 102 ASP A CA 1
ATOM 820 C C . ASP A 1 102 ? 15.796 18.008 69.474 1.00 48.38 102 ASP A C 1
ATOM 821 O O . ASP A 1 102 ? 15.921 17.226 70.416 1.00 57.88 102 ASP A O 1
ATOM 826 N N . GLU A 1 103 ? 14.622 18.391 68.983 1.00 42.41 103 GLU A N 1
ATOM 827 C CA . GLU A 1 103 ? 13.356 17.871 69.488 1.00 47.69 103 GLU A CA 1
ATOM 828 C C . GLU A 1 103 ? 13.193 16.374 69.230 1.00 51.32 103 GLU A C 1
ATOM 829 O O . GLU A 1 103 ? 12.750 15.634 70.108 1.00 55.93 103 GLU A O 1
ATOM 835 N N . ALA A 1 104 ? 13.561 15.933 68.029 1.00 54.42 104 ALA A N 1
ATOM 836 C CA . ALA A 1 104 ? 13.598 14.506 67.713 1.00 48.47 104 ALA A CA 1
ATOM 837 C C . ALA A 1 104 ? 14.415 13.717 68.745 1.00 48.68 104 ALA A C 1
ATOM 838 O O . ALA A 1 104 ? 13.980 12.676 69.227 1.00 48.41 104 ALA A O 1
ATOM 840 N N . ASN A 1 105 ? 15.593 14.223 69.091 1.00 46.45 105 ASN A N 1
ATOM 841 C CA . ASN A 1 105 ? 16.465 13.537 70.038 1.00 52.74 105 ASN A CA 1
ATOM 842 C C . ASN A 1 105 ? 15.927 13.535 71.460 1.00 63.28 105 ASN A C 1
ATOM 843 O O . ASN A 1 105 ? 16.596 13.055 72.369 1.00 80.53 105 ASN A O 1
ATOM 848 N N . GLU A 1 106 ? 14.730 14.077 71.658 1.00 60.91 106 GLU A N 1
ATOM 849 C CA . GLU A 1 106 ? 14.122 14.105 72.987 1.00 70.19 106 GLU A CA 1
ATOM 850 C C . GLU A 1 106 ? 13.085 12.992 73.102 1.00 62.86 106 GLU A C 1
ATOM 851 O O . GLU A 1 106 ? 12.643 12.644 74.197 1.00 54.20 106 GLU A O 1
ATOM 857 N N . ILE A 1 107 ? 12.720 12.437 71.950 1.00 40.99 107 ILE A N 1
ATOM 858 C CA . ILE A 1 107 ? 11.770 11.337 71.854 1.00 46.99 107 ILE A CA 1
ATOM 859 C C . ILE A 1 107 ? 12.302 10.029 72.426 1.00 56.60 107 ILE A C 1
ATOM 860 O O . ILE A 1 107 ? 13.454 9.642 72.169 1.00 48.41 107 ILE A O 1
ATOM 865 N N . GLU A 1 108 ? 11.452 9.347 73.192 1.00 72.77 108 GLU A N 1
ATOM 866 C CA . GLU A 1 108 ? 11.851 8.152 73.932 1.00 77.17 108 GLU A CA 1
ATOM 867 C C . GLU A 1 108 ? 11.742 6.876 73.095 1.00 65.23 108 GLU A C 1
ATOM 868 O O . GLU A 1 108 ? 12.701 6.119 72.976 1.00 70.84 108 GLU A O 1
ATOM 874 N N . SER A 1 109 ? 10.560 6.644 72.540 1.00 54.80 109 SER A N 1
ATOM 875 C CA . SER A 1 109 ? 10.311 5.548 71.608 1.00 57.68 109 SER A CA 1
ATOM 876 C C . SER A 1 109 ? 11.227 5.652 70.395 1.00 52.53 109 SER A C 1
ATOM 877 O O . SER A 1 109 ? 11.127 6.616 69.642 1.00 55.33 109 SER A O 1
ATOM 880 N N . PRO A 1 110 ? 12.119 4.666 70.198 1.00 47.91 110 PRO A N 1
ATOM 881 C CA . PRO A 1 110 ? 12.979 4.713 69.000 1.00 40.58 110 PRO A CA 1
ATOM 882 C C . PRO A 1 110 ? 12.190 4.585 67.713 1.00 49.30 110 PRO A C 1
ATOM 883 O O . PRO A 1 110 ? 12.565 5.175 66.692 1.00 46.68 110 PRO A O 1
ATOM 887 N N . ILE A 1 111 ? 11.101 3.828 67.753 1.00 51.37 111 ILE A N 1
ATOM 888 C CA . ILE A 1 111 ? 10.244 3.760 66.585 1.00 49.13 111 ILE A CA 1
ATOM 889 C C . ILE A 1 111 ? 9.590 5.126 66.384 1.00 54.59 111 ILE A C 1
ATOM 890 O O . ILE A 1 111 ? 9.488 5.596 65.259 1.00 41.14 111 ILE A O 1
ATOM 895 N N . GLU A 1 112 ? 9.183 5.797 67.462 1.00 54.34 112 GLU A N 1
ATOM 896 C CA . GLU A 1 112 ? 8.631 7.130 67.255 1.00 52.14 112 GLU A CA 1
ATOM 897 C C . GLU A 1 112 ? 9.711 8.074 66.713 1.00 47.29 112 GLU A C 1
ATOM 898 O O . GLU A 1 112 ? 9.490 8.778 65.713 1.00 33.16 112 GLU A O 1
ATOM 904 N N . LYS A 1 113 ? 10.882 8.068 67.351 1.00 38.11 113 LYS A N 1
ATOM 905 C CA . LYS A 1 113 ? 11.998 8.879 66.877 1.00 36.15 113 LYS A CA 1
ATOM 906 C C . LYS A 1 113 ? 12.255 8.689 65.381 1.00 40.94 113 LYS A C 1
ATOM 907 O O . LYS A 1 113 ? 12.385 9.666 64.645 1.00 37.30 113 LYS A O 1
ATOM 913 N N . GLY A 1 114 ? 12.301 7.432 64.950 1.00 39.79 114 GLY A N 1
ATOM 914 C CA . GLY A 1 114 ? 12.609 7.099 63.572 1.00 37.29 114 GLY A CA 1
ATOM 915 C C . GLY A 1 114 ? 11.608 7.723 62.629 1.00 35.26 114 GLY A C 1
ATOM 916 O O . GLY A 1 114 ? 11.971 8.232 61.572 1.00 42.43 114 GLY A O 1
ATOM 917 N N . MET A 1 115 ? 10.342 7.680 63.026 1.00 38.70 115 MET A N 1
ATOM 918 C CA . MET A 1 115 ? 9.243 8.184 62.209 1.00 48.89 115 MET A CA 1
ATOM 919 C C . MET A 1 115 ? 9.358 9.685 62.015 1.00 44.40 115 MET A C 1
ATOM 920 O O . MET A 1 115 ? 9.233 10.206 60.897 1.00 34.94 115 MET A O 1
ATOM 925 N N . VAL A 1 116 ? 9.581 10.375 63.125 1.00 39.56 116 VAL A N 1
ATOM 926 C CA . VAL A 1 116 ? 9.761 11.812 63.107 1.00 38.54 116 VAL A CA 1
ATOM 927 C C . VAL A 1 116 ? 10.980 12.168 62.269 1.00 37.53 116 VAL A C 1
ATOM 928 O O . VAL A 1 116 ? 10.912 13.077 61.453 1.00 44.67 116 VAL A O 1
ATOM 932 N N . LEU A 1 117 ? 12.082 11.436 62.425 1.00 29.42 117 LEU A N 1
ATOM 933 C CA . LEU A 1 117 ? 13.274 11.760 61.623 1.00 35.13 117 LEU A CA 1
ATOM 934 C C . LEU A 1 117 ? 13.041 11.687 60.109 1.00 33.34 117 LEU A C 1
ATOM 935 O O . LEU A 1 117 ? 13.548 12.525 59.348 1.00 40.39 117 LEU A O 1
ATOM 940 N N . SER A 1 118 ? 12.261 10.707 59.672 1.00 28.81 118 SER A N 1
ATOM 941 C CA . SER A 1 118 ? 12.083 10.516 58.233 1.00 37.75 118 SER A CA 1
ATOM 942 C C . SER A 1 118 ? 11.195 11.607 57.645 1.00 26.63 118 SER A C 1
ATOM 943 O O . SER A 1 118 ? 11.297 11.909 56.458 1.00 46.82 118 SER A O 1
ATOM 946 N N . THR A 1 119 ? 10.325 12.181 58.479 1.00 29.52 119 THR A N 1
ATOM 947 C CA . THR A 1 119 ? 9.466 13.305 58.104 1.00 32.39 119 THR A CA 1
ATOM 948 C C . THR A 1 119 ? 10.348 14.527 57.906 1.00 32.25 119 THR A C 1
ATOM 949 O O . THR A 1 119 ? 10.225 15.271 56.930 1.00 32.30 119 THR A O 1
ATOM 953 N N . LEU A 1 120 ? 11.238 14.722 58.861 1.00 30.43 120 LEU A N 1
ATOM 954 C CA . LEU A 1 120 ? 12.199 15.802 58.823 1.00 35.59 120 LEU A CA 1
ATOM 955 C C . LEU A 1 120 ? 13.131 15.625 57.633 1.00 33.62 120 LEU A C 1
ATOM 956 O O . LEU A 1 120 ? 13.448 16.583 56.937 1.00 41.98 120 LEU A O 1
ATOM 961 N N . ALA A 1 121 ? 13.562 14.394 57.397 1.00 27.98 121 ALA A N 1
ATOM 962 C CA . ALA A 1 121 ? 14.347 14.105 56.207 1.00 29.30 121 ALA A CA 1
ATOM 963 C C . ALA A 1 121 ? 13.549 14.452 54.947 1.00 35.56 121 ALA A C 1
ATOM 964 O O . ALA A 1 121 ? 14.094 14.970 53.973 1.00 38.62 121 ALA A O 1
ATOM 966 N N . TYR A 1 122 ? 12.254 14.154 54.959 1.00 36.23 122 TYR A N 1
ATOM 967 C CA . TYR A 1 122 ? 11.435 14.444 53.794 1.00 32.74 122 TYR A CA 1
ATOM 968 C C . TYR A 1 122 ? 11.389 15.945 53.576 1.00 36.46 122 TYR A C 1
ATOM 969 O O . TYR A 1 122 ? 11.490 16.405 52.426 1.00 32.13 122 TYR A O 1
ATOM 978 N N . HIS A 1 123 ? 11.276 16.710 54.674 1.00 28.51 123 HIS A N 1
ATOM 979 C CA . HIS A 1 123 ? 11.277 18.173 54.558 1.00 29.28 123 HIS A CA 1
ATOM 980 C C . HIS A 1 123 ? 12.613 18.737 54.084 1.00 32.36 123 HIS A C 1
ATOM 981 O O . HIS A 1 123 ? 12.648 19.681 53.283 1.00 29.96 123 HIS A O 1
ATOM 988 N N . LEU A 1 124 ? 13.705 18.120 54.519 1.00 31.36 124 LEU A N 1
ATOM 989 C CA . LEU A 1 124 ? 15.016 18.504 54.027 1.00 30.91 124 LEU A CA 1
ATOM 990 C C . LEU A 1 124 ? 15.102 18.327 52.506 1.00 31.11 124 LEU A C 1
ATOM 991 O O . LEU A 1 124 ? 15.733 19.124 51.813 1.00 35.49 124 LEU A O 1
ATOM 996 N N . ALA A 1 125 ? 14.465 17.285 51.990 1.00 32.03 125 ALA A N 1
ATOM 997 C CA . ALA A 1 125 ? 14.480 17.043 50.541 1.00 32.78 125 ALA A CA 1
ATOM 998 C C . ALA A 1 125 ? 13.625 18.055 49.805 1.00 33.65 125 ALA A C 1
ATOM 999 O O . ALA A 1 125 ? 14.056 18.604 48.800 1.00 43.74 125 ALA A O 1
ATOM 1001 N N . ILE A 1 126 ? 12.417 18.297 50.306 1.00 44.26 126 ILE A N 1
ATOM 1002 C CA . ILE A 1 126 ? 11.541 19.348 49.774 1.00 39.36 126 ILE A CA 1
ATOM 1003 C C . ILE A 1 126 ? 12.273 20.688 49.751 1.00 42.47 126 ILE A C 1
ATOM 1004 O O . ILE A 1 126 ? 12.114 21.482 48.827 1.00 49.04 126 ILE A O 1
ATOM 1009 N N . ALA A 1 127 ? 13.094 20.922 50.769 1.00 43.73 127 ALA A N 1
ATOM 1010 C CA . ALA A 1 127 ? 13.851 22.172 50.922 1.00 34.21 127 ALA A CA 1
ATOM 1011 C C . ALA A 1 127 ? 14.956 22.336 49.884 1.00 38.84 127 ALA A C 1
ATOM 1012 O O . ALA A 1 127 ? 15.559 23.400 49.774 1.00 47.17 127 ALA A O 1
ATOM 1014 N N . GLY A 1 128 ? 15.239 21.276 49.135 1.00 42.98 128 GLY A N 1
ATOM 1015 C CA . GLY A 1 128 ? 16.340 21.309 48.196 1.00 39.23 128 GLY A CA 1
ATOM 1016 C C . GLY A 1 128 ? 17.682 20.956 48.817 1.00 36.24 128 GLY A C 1
ATOM 1017 O O . GLY A 1 128 ? 18.716 21.420 48.359 1.00 40.10 128 GLY A O 1
ATOM 1018 N N . TYR A 1 129 ? 17.672 20.119 49.849 1.00 40.95 129 TYR A N 1
ATOM 1019 C CA . TYR A 1 129 ? 18.905 19.708 50.521 1.00 42.42 129 TYR A CA 1
ATOM 1020 C C . TYR A 1 129 ? 19.014 18.193 50.486 1.00 42.37 129 TYR A C 1
ATOM 1021 O O . TYR A 1 129 ? 18.915 17.531 51.514 1.00 40.96 129 TYR A O 1
ATOM 1030 N N . PRO A 1 130 ? 19.211 17.629 49.293 1.00 52.48 130 PRO A N 1
ATOM 1031 C CA . PRO A 1 130 ? 19.118 16.175 49.155 1.00 47.35 130 PRO A CA 1
ATOM 1032 C C . PRO A 1 130 ? 20.173 15.417 49.962 1.00 43.96 130 PRO A C 1
ATOM 1033 O O . PRO A 1 130 ? 19.850 14.383 50.548 1.00 39.29 130 PRO A O 1
ATOM 1037 N N . ASP A 1 131 ? 21.401 15.918 50.006 1.00 37.77 131 ASP A N 1
ATOM 1038 C CA . ASP A 1 131 ? 22.433 15.223 50.750 1.00 38.19 131 ASP A CA 1
ATOM 1039 C C . ASP A 1 131 ? 22.124 15.171 52.250 1.00 40.23 131 ASP A C 1
ATOM 1040 O O . ASP A 1 131 ? 22.293 14.119 52.864 1.00 43.41 131 ASP A O 1
ATOM 1045 N N . ASN A 1 132 ? 21.664 16.283 52.833 1.00 37.24 132 ASN A N 1
ATOM 1046 C CA . ASN A 1 132 ? 21.270 16.281 54.250 1.00 43.80 132 ASN A CA 1
ATOM 1047 C C . ASN A 1 132 ? 20.106 15.329 54.486 1.00 40.48 132 ASN A C 1
ATOM 1048 O O . ASN A 1 132 ? 20.058 14.614 55.484 1.00 47.68 132 ASN A O 1
ATOM 1053 N N . ALA A 1 133 ? 19.159 15.347 53.561 1.00 26.53 133 ALA A N 1
ATOM 1054 C CA . ALA A 1 133 ? 17.993 14.503 53.666 1.00 28.59 133 ALA A CA 1
ATOM 1055 C C . ALA A 1 133 ? 18.389 13.035 53.792 1.00 37.97 133 ALA A C 1
ATOM 1056 O O . ALA A 1 133 ? 17.913 12.344 54.692 1.00 52.11 133 ALA A O 1
ATOM 1058 N N . LEU A 1 134 ? 19.265 12.566 52.905 1.00 35.73 134 LEU A N 1
ATOM 1059 C CA . LEU A 1 134 ? 19.718 11.174 52.943 1.00 36.64 134 LEU A CA 1
ATOM 1060 C C . LEU A 1 134 ? 20.347 10.814 54.278 1.00 37.67 134 LEU A C 1
ATOM 1061 O O . LEU A 1 134 ? 20.087 9.748 54.843 1.00 39.60 134 LEU A O 1
ATOM 1066 N N . GLU A 1 135 ? 21.192 11.703 54.762 1.00 26.23 135 GLU A N 1
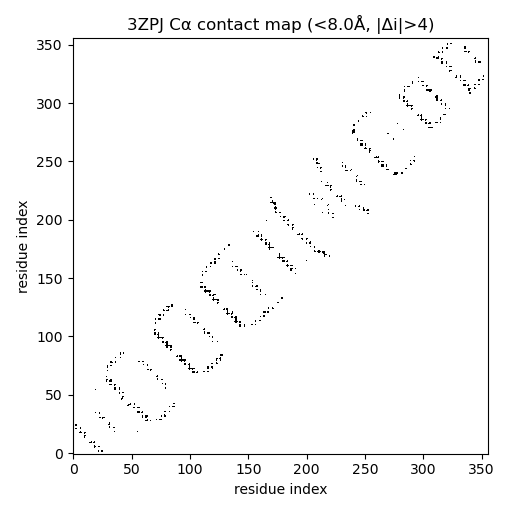ATOM 1067 C CA . GLU A 1 135 ? 21.895 11.453 55.999 1.00 32.00 135 GLU A CA 1
ATOM 1068 C C . GLU A 1 135 ? 20.874 11.205 57.111 1.00 37.50 135 GLU A C 1
ATOM 1069 O O . GLU A 1 135 ? 21.011 10.286 57.902 1.00 45.16 135 GLU A O 1
ATOM 1075 N N . ILE A 1 136 ? 19.819 12.007 57.122 1.00 37.14 136 ILE A N 1
ATOM 1076 C CA . ILE A 1 136 ? 18.812 11.911 58.147 1.00 32.36 136 ILE A CA 1
ATOM 1077 C C . ILE A 1 136 ? 17.922 10.688 57.942 1.00 34.72 136 ILE A C 1
ATOM 1078 O O . ILE A 1 136 ? 17.563 10.002 58.911 1.00 34.76 136 ILE A O 1
ATOM 1083 N N . PHE A 1 137 ? 17.589 10.395 56.686 1.00 27.79 137 PHE A N 1
ATOM 1084 C CA . PHE A 1 137 ? 16.830 9.183 56.394 1.00 34.92 137 PHE A CA 1
ATOM 1085 C C . PHE A 1 137 ? 17.586 7.974 56.933 1.00 33.22 137 PHE A C 1
ATOM 1086 O O . PHE A 1 137 ? 16.988 7.055 57.480 1.00 32.32 137 PHE A O 1
ATOM 1094 N N . ASN A 1 138 ? 18.907 7.985 56.774 1.00 32.63 138 ASN A N 1
ATOM 1095 C CA . ASN A 1 138 ? 19.730 6.870 57.202 1.00 30.78 138 ASN A CA 1
ATOM 1096 C C . ASN A 1 138 ? 19.804 6.745 58.710 1.00 37.52 138 ASN A C 1
ATOM 1097 O O . ASN A 1 138 ? 19.799 5.638 59.239 1.00 37.75 138 ASN A O 1
ATOM 1102 N N . ILE A 1 139 ? 19.890 7.882 59.395 1.00 40.91 139 ILE A N 1
ATOM 1103 C CA . ILE A 1 139 ? 19.812 7.899 60.849 1.00 44.32 139 ILE A CA 1
ATOM 1104 C C . ILE A 1 139 ? 18.425 7.396 61.270 1.00 46.15 139 ILE A C 1
ATOM 1105 O O . ILE A 1 139 ? 18.305 6.588 62.201 1.00 35.57 139 ILE A O 1
ATOM 1110 N N . ALA A 1 140 ? 17.383 7.857 60.572 1.00 30.96 140 ALA A N 1
ATOM 1111 C CA . ALA A 1 140 ? 16.034 7.429 60.924 1.00 35.54 140 ALA A CA 1
ATOM 1112 C C . ALA A 1 140 ? 15.988 5.916 60.842 1.00 36.78 140 ALA A C 1
ATOM 1113 O O . ALA A 1 140 ? 15.579 5.254 61.791 1.00 37.94 140 ALA A O 1
ATOM 1115 N N . PHE A 1 141 ? 16.471 5.381 59.723 1.00 36.71 141 PHE A N 1
ATOM 1116 C CA . PHE A 1 141 ? 16.516 3.934 59.499 1.00 36.37 141 PHE A CA 1
ATOM 1117 C C . PHE A 1 141 ? 17.339 3.186 60.550 1.00 39.41 141 PHE A C 1
ATOM 1118 O O . PHE A 1 141 ? 16.874 2.175 61.078 1.00 41.63 141 PHE A O 1
ATOM 1126 N N . ASP A 1 142 ? 18.538 3.689 60.863 1.00 37.29 142 ASP A N 1
ATOM 1127 C CA . ASP A 1 142 ? 19.385 3.072 61.886 1.00 39.87 142 ASP A CA 1
ATOM 1128 C C . ASP A 1 142 ? 18.681 3.091 63.240 1.00 37.82 142 ASP A C 1
ATOM 1129 O O . ASP A 1 142 ? 18.883 2.207 64.052 1.00 37.42 142 ASP A O 1
ATOM 1134 N N . THR A 1 143 ? 17.872 4.116 63.483 1.00 42.04 143 THR A N 1
ATOM 1135 C CA . THR A 1 143 ? 17.208 4.261 64.766 1.00 39.76 143 THR A CA 1
ATOM 1136 C C . THR A 1 143 ? 16.187 3.158 64.966 1.00 38.82 143 THR A C 1
ATOM 1137 O O . THR A 1 143 ? 16.109 2.572 66.045 1.00 48.49 143 THR A O 1
ATOM 1141 N N . ILE A 1 144 ? 15.418 2.862 63.923 1.00 38.75 144 ILE A N 1
ATOM 1142 C CA . ILE A 1 144 ? 14.393 1.837 64.033 1.00 43.69 144 ILE A CA 1
ATOM 1143 C C . ILE A 1 144 ? 15.021 0.448 64.081 1.00 48.89 144 ILE A C 1
ATOM 1144 O O . ILE A 1 144 ? 14.829 -0.312 65.046 1.00 46.13 144 ILE A O 1
ATOM 1149 N N . ILE A 1 145 ? 15.815 0.141 63.064 1.00 35.29 145 ILE A N 1
ATOM 1150 C CA . ILE A 1 145 ? 16.491 -1.152 62.988 1.00 41.75 145 ILE A CA 1
ATOM 1151 C C . ILE A 1 145 ? 17.327 -1.520 64.227 1.00 45.99 145 ILE A C 1
ATOM 1152 O O . ILE A 1 145 ? 17.530 -2.694 64.519 1.00 44.55 145 ILE A O 1
ATOM 1157 N N . GLY A 1 146 ? 17.822 -0.529 64.953 1.00 41.80 146 GLY A N 1
ATOM 1158 C CA . GLY A 1 146 ? 18.686 -0.830 66.076 1.00 44.23 146 GLY A CA 1
ATOM 1159 C C . GLY A 1 146 ? 17.897 -1.034 67.352 1.00 42.50 146 GLY A C 1
ATOM 1160 O O . GLY A 1 146 ? 18.423 -1.552 68.338 1.00 59.58 146 GLY A O 1
ATOM 1161 N N . ALA A 1 147 ? 16.634 -0.614 67.334 1.00 42.24 147 ALA A N 1
ATOM 1162 C CA . ALA A 1 147 ? 15.783 -0.663 68.515 1.00 50.97 147 ALA A CA 1
ATOM 1163 C C . ALA A 1 147 ? 15.541 -2.097 68.968 1.00 62.62 147 ALA A C 1
ATOM 1164 O O . ALA A 1 147 ? 15.635 -3.033 68.170 1.00 65.94 147 ALA A O 1
ATOM 1166 N N . GLU A 1 148 ? 15.223 -2.265 70.248 1.00 57.74 148 GLU A N 1
ATOM 1167 C CA . GLU A 1 148 ? 15.102 -3.595 70.812 1.00 61.30 148 GLU A CA 1
ATOM 1168 C C . GLU A 1 148 ? 13.654 -3.988 71.047 1.00 68.46 148 GLU A C 1
ATOM 1169 O O . GLU A 1 148 ? 13.320 -4.539 72.095 1.00 66.93 148 GLU A O 1
ATOM 1175 N N . THR A 1 149 ? 12.793 -3.698 70.079 1.00 69.92 149 THR A N 1
ATOM 1176 C CA . THR A 1 149 ? 11.444 -4.243 70.095 1.00 72.94 149 THR A CA 1
ATOM 1177 C C . THR A 1 149 ? 11.448 -5.473 69.215 1.00 73.47 149 THR A C 1
ATOM 1178 O O . THR A 1 149 ? 12.505 -5.910 68.753 1.00 71.15 149 THR A O 1
ATOM 1182 N N . SER A 1 150 ? 10.274 -6.040 68.974 1.00 76.76 150 SER A N 1
ATOM 1183 C CA . SER A 1 150 ? 10.204 -7.249 68.163 1.00 72.46 150 SER A CA 1
ATOM 1184 C C . SER A 1 150 ? 10.040 -6.907 66.689 1.00 56.00 150 SER A C 1
ATOM 1185 O O . SER A 1 150 ? 9.570 -5.821 66.359 1.00 48.59 150 SER A O 1
ATOM 1188 N N . TYR A 1 151 ? 10.445 -7.844 65.832 1.00 52.59 151 TYR A N 1
ATOM 1189 C CA . TYR A 1 151 ? 10.447 -7.695 64.373 1.00 54.49 151 TYR A CA 1
ATOM 1190 C C . TYR A 1 151 ? 9.259 -6.878 63.863 1.00 50.83 151 TYR A C 1
ATOM 1191 O O . TYR A 1 151 ? 9.428 -5.846 63.212 1.00 48.64 151 TYR A O 1
ATOM 1200 N N . THR A 1 152 ? 8.058 -7.323 64.219 1.00 53.64 152 THR A N 1
ATOM 1201 C CA . THR A 1 152 ? 6.814 -6.772 63.681 1.00 45.06 152 THR A CA 1
ATOM 1202 C C . THR A 1 152 ? 6.630 -5.254 63.864 1.00 52.16 152 THR A C 1
ATOM 1203 O O . THR A 1 152 ? 6.072 -4.580 62.986 1.00 58.62 152 THR A O 1
ATOM 1207 N N . HIS A 1 153 ? 7.117 -4.711 64.979 1.00 58.21 153 HIS A N 1
ATOM 1208 C CA . HIS A 1 153 ? 6.962 -3.279 65.267 1.00 57.31 153 HIS A CA 1
ATOM 1209 C C . HIS A 1 153 ? 7.921 -2.453 64.427 1.00 48.61 153 HIS A C 1
ATOM 1210 O O . HIS A 1 153 ? 7.627 -1.315 64.057 1.00 55.15 153 HIS A O 1
ATOM 1217 N N . LYS A 1 154 ? 9.073 -3.034 64.119 1.00 50.38 154 LYS A N 1
ATOM 1218 C CA . LYS A 1 154 ? 10.045 -2.362 63.271 1.00 43.86 154 LYS A CA 1
ATOM 1219 C C . LYS A 1 154 ? 9.537 -2.307 61.846 1.00 37.87 154 LYS A C 1
ATOM 1220 O O . LYS A 1 154 ? 9.829 -1.360 61.120 1.00 36.44 154 LYS A O 1
ATOM 1226 N N . VAL A 1 155 ? 8.768 -3.315 61.444 1.00 50.61 155 VAL A N 1
ATOM 1227 C CA . VAL A 1 155 ? 8.370 -3.436 60.039 1.00 50.63 155 VAL A CA 1
ATOM 1228 C C . VAL A 1 155 ? 7.572 -2.242 59.523 1.00 43.28 155 VAL A C 1
ATOM 1229 O O . VAL A 1 155 ? 7.938 -1.646 58.510 1.00 37.39 155 VAL A O 1
ATOM 1233 N N . ASP A 1 156 ? 6.503 -1.872 60.220 1.00 37.48 156 ASP A N 1
ATOM 1234 C CA . ASP A 1 156 ? 5.696 -0.740 59.770 1.00 32.97 156 ASP A CA 1
ATOM 1235 C C . ASP A 1 156 ? 6.473 0.575 59.769 1.00 40.43 156 ASP A C 1
ATOM 1236 O O . ASP A 1 156 ? 6.321 1.383 58.866 1.00 43.05 156 ASP A O 1
ATOM 1241 N N . GLY A 1 157 ? 7.318 0.776 60.775 1.00 44.33 157 GLY A N 1
ATOM 1242 C CA . GLY A 1 157 ? 8.146 1.966 60.826 1.00 38.82 157 GLY A CA 1
ATOM 1243 C C . GLY A 1 157 ? 9.051 2.083 59.602 1.00 30.71 157 GLY A C 1
ATOM 1244 O O . GLY A 1 157 ? 9.115 3.132 58.965 1.00 25.66 157 GLY A O 1
ATOM 1245 N N . ILE A 1 158 ? 9.747 1.000 59.275 1.00 27.74 158 ILE A N 1
ATOM 1246 C CA . ILE A 1 158 ? 10.660 0.993 58.149 1.00 35.02 158 ILE A CA 1
ATOM 1247 C C . ILE A 1 158 ? 9.949 1.162 56.791 1.00 27.57 158 ILE A C 1
ATOM 1248 O O . ILE A 1 158 ? 10.463 1.840 55.911 1.00 44.84 158 ILE A O 1
ATOM 1253 N N . LEU A 1 159 ? 8.761 0.579 56.629 1.00 36.06 159 LEU A N 1
ATOM 1254 C CA . LEU A 1 159 ? 8.005 0.742 55.378 1.00 35.18 159 LEU A CA 1
ATOM 1255 C C . LEU A 1 159 ? 7.592 2.195 55.209 1.00 41.80 159 LEU A C 1
ATOM 1256 O O . LEU A 1 159 ? 7.528 2.721 54.085 1.00 30.78 159 LEU A O 1
ATOM 1261 N N . ARG A 1 160 ? 7.325 2.866 56.328 1.00 31.49 160 ARG A N 1
ATOM 1262 C CA . ARG A 1 160 ? 6.981 4.279 56.242 1.00 27.01 160 ARG A CA 1
ATOM 1263 C C . ARG A 1 160 ? 8.189 5.134 55.774 1.00 31.22 160 ARG A C 1
ATOM 1264 O O . ARG A 1 160 ? 8.034 6.121 55.075 1.00 28.88 160 ARG A O 1
ATOM 1272 N N . ILE A 1 161 ? 9.394 4.742 56.158 1.00 30.05 161 ILE A N 1
ATOM 1273 C CA . ILE A 1 161 ? 10.592 5.408 55.657 1.00 23.85 161 ILE A CA 1
ATOM 1274 C C . ILE A 1 161 ? 10.671 5.190 54.145 1.00 31.93 161 ILE A C 1
ATOM 1275 O O . ILE A 1 161 ? 10.924 6.124 53.402 1.00 30.36 161 ILE A O 1
ATOM 1280 N N . GLY A 1 162 ? 10.431 3.952 53.711 1.00 24.70 162 GLY A N 1
ATOM 1281 C CA . GLY A 1 162 ? 10.310 3.630 52.304 1.00 32.19 162 GLY A CA 1
ATOM 1282 C C . GLY A 1 162 ? 9.382 4.573 51.570 1.00 38.36 162 GLY A C 1
ATOM 1283 O O . GLY A 1 162 ? 9.792 5.156 50.567 1.00 35.46 162 GLY A O 1
ATOM 1284 N N . ASP A 1 163 ? 8.152 4.736 52.068 1.00 36.39 163 ASP A N 1
ATOM 1285 C CA . ASP A 1 163 ? 7.190 5.605 51.411 1.00 27.54 163 ASP A CA 1
ATOM 1286 C C . ASP A 1 163 ? 7.747 7.012 51.303 1.00 31.71 163 ASP A C 1
ATOM 1287 O O . ASP A 1 163 ? 7.630 7.651 50.258 1.00 31.58 163 ASP A O 1
ATOM 1292 N N . LEU A 1 164 ? 8.365 7.498 52.377 1.00 28.81 164 LEU A N 1
ATOM 1293 C CA . LEU A 1 164 ? 8.883 8.862 52.353 1.00 33.86 164 LEU A CA 1
ATOM 1294 C C . LEU A 1 164 ? 10.129 9.027 51.461 1.00 30.59 164 LEU A C 1
ATOM 1295 O O . LEU A 1 164 ? 10.302 10.065 50.804 1.00 31.08 164 LEU A O 1
ATOM 1300 N N . LEU A 1 165 ? 10.993 8.016 51.447 1.00 29.20 165 LEU A N 1
ATOM 1301 C CA . LEU A 1 165 ? 12.160 8.025 50.571 1.00 30.26 165 LEU A CA 1
ATOM 1302 C C . LEU A 1 165 ? 11.635 8.170 49.145 1.00 25.58 165 LEU A C 1
ATOM 1303 O O . LEU A 1 165 ? 12.073 9.037 48.402 1.00 31.28 165 LEU A O 1
ATOM 1308 N N . GLU A 1 166 ? 10.633 7.360 48.812 1.00 31.69 166 GLU A N 1
ATOM 1309 C CA . GLU A 1 166 ? 10.047 7.359 47.481 1.00 32.81 166 GLU A CA 1
ATOM 1310 C C . GLU A 1 166 ? 9.456 8.707 47.100 1.00 34.86 166 GLU A C 1
ATOM 1311 O O . GLU A 1 166 ? 9.676 9.196 45.989 1.00 31.25 166 GLU A O 1
ATOM 1317 N N . LYS A 1 167 ? 8.731 9.329 48.024 1.00 32.76 167 LYS A N 1
ATOM 1318 C CA . LYS A 1 167 ? 8.098 10.609 47.719 1.00 27.97 167 LYS A CA 1
ATOM 1319 C C . LYS A 1 167 ? 9.146 11.724 47.579 1.00 23.96 167 LYS A C 1
ATOM 1320 O O . LYS A 1 167 ? 9.003 12.618 46.749 1.00 34.91 167 LYS A O 1
ATOM 1326 N N . ALA A 1 168 ? 10.203 11.652 48.373 1.00 27.91 168 ALA A N 1
ATOM 1327 C CA . ALA A 1 168 ? 11.312 12.590 48.241 1.00 32.07 168 ALA A CA 1
ATOM 1328 C C . ALA A 1 168 ? 11.907 12.464 46.847 1.00 32.85 168 ALA A C 1
ATOM 1329 O O . ALA A 1 168 ? 12.056 13.451 46.124 1.00 33.18 168 ALA A O 1
ATOM 1331 N N . GLY A 1 169 ? 12.235 11.231 46.482 1.00 24.74 169 GLY A N 1
ATOM 1332 C CA . GLY A 1 169 ? 12.696 10.940 45.139 1.00 38.34 169 GLY A CA 1
ATOM 1333 C C . GLY A 1 169 ? 11.817 11.552 44.059 1.00 33.32 169 GLY A C 1
ATOM 1334 O O . GLY A 1 169 ? 12.314 12.234 43.163 1.00 41.64 169 GLY A O 1
ATOM 1335 N N . ASP A 1 170 ? 10.510 11.325 44.153 1.00 30.39 170 ASP A N 1
ATOM 1336 C CA . ASP A 1 170 ? 9.569 11.860 43.183 1.00 29.33 170 ASP A CA 1
ATOM 1337 C C . ASP A 1 170 ? 9.635 13.384 43.049 1.00 33.35 170 ASP A C 1
ATOM 1338 O O . ASP A 1 170 ? 9.236 13.934 42.019 1.00 35.70 170 ASP A O 1
ATOM 1343 N N . THR A 1 171 ? 10.125 14.073 44.074 1.00 31.99 171 THR A N 1
ATOM 1344 C CA . THR A 1 171 ? 10.132 15.533 44.008 1.00 31.49 171 THR A CA 1
ATOM 1345 C C . THR A 1 171 ? 11.456 16.056 43.506 1.00 29.42 171 THR A C 1
ATOM 1346 O O . THR A 1 171 ? 11.616 17.259 43.368 1.00 32.59 171 THR A O 1
ATOM 1350 N N . LEU A 1 172 ? 12.410 15.156 43.263 1.00 34.02 172 LEU A N 1
ATOM 1351 C CA . LEU A 1 172 ? 13.763 15.551 42.873 1.00 27.23 172 LEU A CA 1
ATOM 1352 C C . LEU A 1 172 ? 14.061 15.286 41.409 1.00 36.51 172 LEU A C 1
ATOM 1353 O O . LEU A 1 172 ? 13.418 14.449 40.776 1.00 35.90 172 LEU A O 1
ATOM 1358 N N . PRO A 1 173 ? 15.040 16.008 40.856 1.00 40.32 173 PRO A N 1
ATOM 1359 C CA . PRO A 1 173 ? 15.511 15.629 39.523 1.00 44.05 173 PRO A CA 1
ATOM 1360 C C . PRO A 1 173 ? 16.231 14.274 39.575 1.00 37.29 173 PRO A C 1
ATOM 1361 O O . PRO A 1 173 ? 16.719 13.870 40.650 1.00 36.84 173 PRO A O 1
ATOM 1365 N N . SER A 1 174 ? 16.294 13.596 38.428 1.00 32.14 174 SER A N 1
ATOM 1366 C CA . SER A 1 174 ? 16.840 12.239 38.323 1.00 34.86 174 SER A CA 1
ATOM 1367 C C . SER A 1 174 ? 18.181 12.048 39.032 1.00 32.80 174 SER A C 1
ATOM 1368 O O . SER A 1 174 ? 18.360 11.063 39.745 1.00 36.06 174 SER A O 1
ATOM 1371 N N . ASN A 1 175 ? 19.127 12.966 38.850 1.00 34.50 175 ASN A N 1
ATOM 1372 C CA . ASN A 1 175 ? 20.451 12.727 39.427 1.00 40.83 175 ASN A CA 1
ATOM 1373 C C . ASN A 1 175 ? 20.389 12.728 40.950 1.00 36.42 175 ASN A C 1
ATOM 1374 O O . ASN A 1 175 ? 21.078 11.962 41.609 1.00 40.20 175 ASN A O 1
ATOM 1379 N N . GLU A 1 176 ? 19.531 13.571 41.502 1.00 39.48 176 GLU A N 1
ATOM 1380 C CA . GLU A 1 176 ? 19.387 13.625 42.944 1.00 45.09 176 GLU A CA 1
ATOM 1381 C C . GLU A 1 176 ? 18.436 12.549 43.444 1.00 46.19 176 GLU A C 1
ATOM 1382 O O . GLU A 1 176 ? 18.618 12.028 44.536 1.00 47.20 176 GLU A O 1
ATOM 1388 N N . ALA A 1 177 ? 17.454 12.183 42.624 1.00 37.87 177 ALA A N 1
ATOM 1389 C CA . ALA A 1 177 ? 16.419 11.244 43.054 1.00 32.62 177 ALA A CA 1
ATOM 1390 C C . ALA A 1 177 ? 16.913 9.812 43.217 1.00 32.30 177 ALA A C 1
ATOM 1391 O O . ALA A 1 177 ? 16.358 9.033 44.000 1.00 35.20 177 ALA A O 1
ATOM 1393 N N . MET A 1 178 ? 17.972 9.471 42.493 1.00 37.95 178 MET A N 1
ATOM 1394 C CA . MET A 1 178 ? 18.391 8.079 42.386 1.00 29.64 178 MET A CA 1
ATOM 1395 C C . MET A 1 178 ? 18.681 7.406 43.741 1.00 34.47 178 MET A C 1
ATOM 1396 O O . MET A 1 178 ? 18.207 6.305 44.003 1.00 40.57 178 MET A O 1
ATOM 1401 N N . ASP A 1 179 ? 19.427 8.071 44.610 1.00 34.59 179 ASP A N 1
ATOM 1402 C CA . ASP A 1 179 ? 19.783 7.469 45.897 1.00 33.82 179 ASP A CA 1
ATOM 1403 C C . ASP A 1 179 ? 18.570 7.181 46.806 1.00 32.07 179 ASP A C 1
ATOM 1404 O O . ASP A 1 179 ? 18.554 6.196 47.537 1.00 41.80 179 ASP A O 1
ATOM 1409 N N . PHE A 1 180 ? 17.558 8.037 46.728 1.00 27.20 180 PHE A N 1
ATOM 1410 C CA . PHE A 1 180 ? 16.331 7.885 47.499 1.00 28.48 180 PHE A CA 1
ATOM 1411 C C . PHE A 1 180 ? 15.563 6.672 47.006 1.00 32.65 180 PHE A C 1
ATOM 1412 O O . PHE A 1 180 ? 15.063 5.864 47.793 1.00 32.22 180 PHE A O 1
ATOM 1420 N N . TYR A 1 181 ? 15.472 6.548 45.691 1.00 36.28 181 TYR A N 1
ATOM 1421 C CA . TYR A 1 181 ? 14.795 5.416 45.090 1.00 33.82 181 TYR A CA 1
ATOM 1422 C C . TYR A 1 181 ? 15.471 4.070 45.401 1.00 25.94 181 TYR A C 1
ATOM 1423 O O . TYR A 1 181 ? 14.794 3.071 45.651 1.00 36.85 181 TYR A O 1
ATOM 1432 N N . LYS A 1 182 ? 16.795 4.037 45.385 1.00 31.77 182 LYS A N 1
ATOM 1433 C CA . LYS A 1 182 ? 17.501 2.793 45.679 1.00 33.14 182 LYS A CA 1
ATOM 1434 C C . LYS A 1 182 ? 17.223 2.335 47.110 1.00 35.12 182 LYS A C 1
ATOM 1435 O O . LYS A 1 182 ? 17.007 1.145 47.342 1.00 33.63 182 LYS A O 1
ATOM 1441 N N . MET A 1 183 ? 17.223 3.277 48.060 1.00 35.90 183 MET A N 1
ATOM 1442 C CA . MET A 1 183 ? 16.970 2.952 49.482 1.00 32.93 183 MET A CA 1
ATOM 1443 C C . MET A 1 183 ? 15.534 2.455 49.663 1.00 22.93 183 MET A C 1
ATOM 1444 O O . MET A 1 183 ? 15.297 1.418 50.295 1.00 27.33 183 MET A O 1
ATOM 1449 N N . ALA A 1 184 ? 14.590 3.136 49.029 1.00 26.43 184 ALA A N 1
ATOM 1450 C CA . ALA A 1 184 ? 13.194 2.730 49.114 1.00 25.58 184 ALA A CA 1
ATOM 1451 C C . ALA A 1 184 ? 13.009 1.315 48.557 1.00 31.60 184 ALA A C 1
ATOM 1452 O O . ALA A 1 184 ? 12.373 0.464 49.204 1.00 34.52 184 ALA A O 1
ATOM 1454 N N . PHE A 1 185 ? 13.593 1.051 47.384 1.00 32.32 185 PHE A N 1
ATOM 1455 C CA . PHE A 1 185 ? 13.440 -0.260 46.760 1.00 35.22 185 PHE A CA 1
ATOM 1456 C C . PHE A 1 185 ? 14.023 -1.321 47.655 1.00 25.53 185 PHE A C 1
ATOM 1457 O O . PHE A 1 185 ? 13.434 -2.386 47.850 1.00 33.16 185 PHE A O 1
ATOM 1465 N N . ASP A 1 186 ? 15.221 -1.043 48.136 1.00 26.75 186 ASP A N 1
ATOM 1466 C CA . ASP A 1 186 ? 15.888 -1.913 49.090 1.00 38.89 186 ASP A CA 1
ATOM 1467 C C . ASP A 1 186 ? 14.959 -2.279 50.253 1.00 30.91 186 ASP A C 1
ATOM 1468 O O . ASP A 1 186 ? 14.874 -3.447 50.653 1.00 32.51 186 ASP A O 1
ATOM 1473 N N . ILE A 1 187 ? 14.238 -1.281 50.759 1.00 29.96 187 ILE A N 1
ATOM 1474 C CA . ILE A 1 187 ? 13.355 -1.471 51.916 1.00 37.47 187 ILE A CA 1
ATOM 1475 C C . ILE A 1 187 ? 12.128 -2.314 51.537 1.00 36.99 187 ILE A C 1
ATOM 1476 O O . ILE A 1 187 ? 11.734 -3.228 52.276 1.00 29.91 187 ILE A O 1
ATOM 1481 N N . PHE A 1 188 ? 11.541 -2.011 50.378 1.00 26.33 188 PHE A N 1
ATOM 1482 C CA . PHE A 1 188 ? 10.340 -2.696 49.930 1.00 29.02 188 PHE A CA 1
ATOM 1483 C C . PHE A 1 188 ? 10.639 -4.131 49.526 1.00 32.46 188 PHE A C 1
ATOM 1484 O O . PHE A 1 188 ? 9.800 -5.034 49.669 1.00 35.99 188 PHE A O 1
ATOM 1492 N N . ASP A 1 189 ? 11.854 -4.335 49.032 1.00 38.98 189 ASP A N 1
ATOM 1493 C CA . ASP A 1 189 ? 12.321 -5.657 48.673 1.00 32.96 189 ASP A CA 1
ATOM 1494 C C . ASP A 1 189 ? 12.531 -6.539 49.907 1.00 40.54 189 ASP A C 1
ATOM 1495 O O . ASP A 1 189 ? 12.026 -7.669 49.967 1.00 40.35 189 ASP A O 1
ATOM 1500 N N . LYS A 1 190 ? 13.286 -6.035 50.885 1.00 38.28 190 LYS A N 1
ATOM 1501 C CA . LYS A 1 190 ? 13.590 -6.841 52.077 1.00 44.16 190 LYS A CA 1
ATOM 1502 C C . LYS A 1 190 ? 12.351 -7.080 52.924 1.00 41.60 190 LYS A C 1
ATOM 1503 O O . LYS A 1 190 ? 12.266 -8.087 53.617 1.00 41.33 190 LYS A O 1
ATOM 1509 N N . LEU A 1 191 ? 11.400 -6.149 52.877 1.00 40.80 191 LEU A N 1
ATOM 1510 C CA . LEU A 1 191 ? 10.239 -6.239 53.759 1.00 43.16 191 LEU A CA 1
ATOM 1511 C C . LEU A 1 191 ? 8.999 -6.832 53.089 1.00 41.91 191 LEU A C 1
ATOM 1512 O O . LEU A 1 191 ? 7.906 -6.816 53.667 1.00 38.61 191 LEU A O 1
ATOM 1517 N N . HIS A 1 192 ? 9.167 -7.323 51.864 1.00 31.77 192 HIS A N 1
ATOM 1518 C CA . HIS A 1 192 ? 8.129 -8.127 51.219 1.00 33.89 192 HIS A CA 1
ATOM 1519 C C . HIS A 1 192 ? 6.839 -7.390 50.844 1.00 34.62 192 HIS A C 1
ATOM 1520 O O . HIS A 1 192 ? 5.752 -7.964 50.920 1.00 39.97 192 HIS A O 1
ATOM 1527 N N . VAL A 1 193 ? 6.953 -6.124 50.448 1.00 32.75 193 VAL A N 1
ATOM 1528 C CA . VAL A 1 193 ? 5.823 -5.470 49.799 1.00 34.54 193 VAL A CA 1
ATOM 1529 C C . VAL A 1 193 ? 6.091 -5.357 48.282 1.00 30.87 193 VAL A C 1
ATOM 1530 O O . VAL A 1 193 ? 6.570 -4.344 47.780 1.00 31.02 193 VAL A O 1
ATOM 1534 N N . ASN A 1 194 ? 5.775 -6.425 47.564 1.00 34.57 194 ASN A N 1
ATOM 1535 C CA . ASN A 1 194 ? 6.195 -6.536 46.167 1.00 31.74 194 ASN A CA 1
ATOM 1536 C C . ASN A 1 194 ? 5.561 -5.534 45.206 1.00 26.43 194 ASN A C 1
ATOM 1537 O O . ASN A 1 194 ? 6.188 -5.156 44.228 1.00 35.57 194 ASN A O 1
ATOM 1542 N N . GLN A 1 195 ? 4.332 -5.092 45.497 1.00 39.64 195 GLN A N 1
ATOM 1543 C CA . GLN A 1 195 ? 3.647 -4.122 44.634 1.00 31.71 195 GLN A CA 1
ATOM 1544 C C . GLN A 1 195 ? 4.365 -2.809 44.645 1.00 29.58 195 GLN A C 1
ATOM 1545 O O . GLN A 1 195 ? 4.555 -2.171 43.602 1.00 41.21 195 GLN A O 1
ATOM 1551 N N . ARG A 1 196 ? 4.788 -2.422 45.830 1.00 32.10 196 ARG A N 1
ATOM 1552 C CA . ARG A 1 196 ? 5.538 -1.211 45.990 1.00 29.86 196 ARG A CA 1
ATOM 1553 C C . ARG A 1 196 ? 6.957 -1.322 45.453 1.00 29.53 196 ARG A C 1
ATOM 1554 O O . ARG A 1 196 ? 7.484 -0.365 44.885 1.00 34.70 196 ARG A O 1
ATOM 1562 N N . ALA A 1 197 ? 7.596 -2.466 45.654 1.00 31.07 197 ALA A N 1
ATOM 1563 C CA . ALA A 1 197 ? 8.928 -2.639 45.097 1.00 27.27 197 ALA A CA 1
ATOM 1564 C C . ALA A 1 197 ? 8.895 -2.478 43.552 1.00 30.06 197 ALA A C 1
ATOM 1565 O O . ALA A 1 197 ? 9.781 -1.850 42.976 1.00 26.99 197 ALA A O 1
ATOM 1567 N N . ALA A 1 198 ? 7.849 -3.001 42.908 1.00 25.98 198 ALA A N 1
ATOM 1568 C CA . ALA A 1 198 ? 7.765 -3.002 41.433 1.00 24.64 198 ALA A CA 1
ATOM 1569 C C . ALA A 1 198 ? 7.697 -1.557 40.899 1.00 25.94 198 ALA A C 1
ATOM 1570 O O . ALA A 1 198 ? 8.479 -1.156 40.042 1.00 38.73 198 ALA A O 1
ATOM 1572 N N . ILE A 1 199 ? 6.807 -0.759 41.474 1.00 32.32 199 ILE A N 1
ATOM 1573 C CA . ILE A 1 199 ? 6.672 0.637 41.089 1.00 28.20 199 ILE A CA 1
ATOM 1574 C C . ILE A 1 199 ? 7.990 1.406 41.236 1.00 31.95 199 ILE A C 1
ATOM 1575 O O . ILE A 1 199 ? 8.373 2.180 40.347 1.00 39.32 199 ILE A O 1
ATOM 1580 N N . VAL A 1 200 ? 8.703 1.184 42.339 1.00 26.55 200 VAL A N 1
ATOM 1581 C CA . VAL A 1 200 ? 9.950 1.903 42.531 1.00 29.07 200 VAL A CA 1
ATOM 1582 C C . VAL A 1 200 ? 11.025 1.413 41.558 1.00 22.43 200 VAL A C 1
ATOM 1583 O O . VAL A 1 200 ? 11.851 2.195 41.097 1.00 35.16 200 VAL A O 1
ATOM 1587 N N . GLU A 1 201 ? 11.043 0.112 41.293 1.00 21.42 201 GLU A N 1
ATOM 1588 C CA . GLU A 1 201 ? 11.953 -0.425 40.302 1.00 37.23 201 GLU A CA 1
ATOM 1589 C C . GLU A 1 201 ? 11.705 0.299 38.955 1.00 30.98 201 GLU A C 1
ATOM 1590 O O . GLU A 1 201 ? 12.639 0.747 38.303 1.00 32.66 201 GLU A O 1
ATOM 1596 N N . LYS A 1 202 ? 10.432 0.447 38.593 1.00 29.29 202 LYS A N 1
ATOM 1597 C CA . LYS A 1 202 ? 10.052 1.170 37.389 1.00 37.73 202 LYS A CA 1
ATOM 1598 C C . LYS A 1 202 ? 10.465 2.649 37.448 1.00 32.23 202 LYS A C 1
ATOM 1599 O O . LYS A 1 202 ? 10.951 3.184 36.459 1.00 35.24 202 LYS A O 1
ATOM 1605 N N . LYS A 1 203 ? 10.323 3.299 38.603 1.00 30.60 203 LYS A N 1
ATOM 1606 C CA . LYS A 1 203 ? 10.747 4.712 38.707 1.00 30.31 203 LYS A CA 1
ATOM 1607 C C . LYS A 1 203 ? 12.265 4.864 38.562 1.00 28.61 203 LYS A C 1
ATOM 1608 O O . LYS A 1 203 ? 12.775 5.936 38.213 1.00 30.28 203 LYS A O 1
ATOM 1614 N N . ILE A 1 204 ? 12.992 3.786 38.827 1.00 32.55 204 ILE A N 1
ATOM 1615 C CA . ILE A 1 204 ? 14.444 3.817 38.683 1.00 29.37 204 ILE A CA 1
ATOM 1616 C C . ILE A 1 204 ? 14.858 3.690 37.213 1.00 30.01 204 ILE A C 1
ATOM 1617 O O . ILE A 1 204 ? 15.743 4.423 36.756 1.00 33.65 204 ILE A O 1
ATOM 1622 N N . GLU A 1 205 ? 14.206 2.794 36.464 1.00 29.45 205 GLU A N 1
ATOM 1623 C CA . GLU A 1 205 ? 14.488 2.692 35.022 1.00 41.15 205 GLU A CA 1
ATOM 1624 C C . GLU A 1 205 ? 14.129 4.017 34.365 1.00 35.31 205 GLU A C 1
ATOM 1625 O O . GLU A 1 205 ? 14.845 4.511 33.516 1.00 32.10 205 GLU A O 1
ATOM 1631 N N . LEU A 1 206 ? 13.009 4.593 34.782 1.00 42.11 206 LEU A N 1
ATOM 1632 C CA . LEU A 1 206 ? 12.572 5.854 34.226 1.00 37.89 206 LEU A CA 1
ATOM 1633 C C . LEU A 1 206 ? 13.575 6.953 34.569 1.00 37.04 206 LEU A C 1
ATOM 1634 O O . LEU A 1 206 ? 14.046 7.649 33.684 1.00 30.77 206 LEU A O 1
ATOM 1639 N N . ALA A 1 207 ? 13.923 7.101 35.844 1.00 25.73 207 ALA A N 1
ATOM 1640 C CA . ALA A 1 207 ? 14.895 8.128 36.193 1.00 29.63 207 ALA A CA 1
ATOM 1641 C C . ALA A 1 207 ? 16.217 7.926 35.436 1.00 34.94 207 ALA A C 1
ATOM 1642 O O . ALA A 1 207 ? 16.858 8.892 35.039 1.00 36.46 207 ALA A O 1
ATOM 1644 N N . LYS A 1 208 ? 16.612 6.670 35.242 1.00 35.56 208 LYS A N 1
ATOM 1645 C CA . LYS A 1 208 ? 17.856 6.358 34.539 1.00 36.94 208 LYS A CA 1
ATOM 1646 C C . LYS A 1 208 ? 17.762 6.662 33.053 1.00 37.33 208 LYS A C 1
ATOM 1647 O O . LYS A 1 208 ? 18.732 7.098 32.450 1.00 39.29 208 LYS A O 1
ATOM 1653 N N . THR A 1 209 ? 16.592 6.425 32.471 1.00 38.38 209 THR A N 1
ATOM 1654 C CA . THR A 1 209 ? 16.390 6.590 31.037 1.00 30.49 209 THR A CA 1
ATOM 1655 C C . THR A 1 209 ? 16.246 8.067 30.695 1.00 37.12 209 THR A C 1
ATOM 1656 O O . THR A 1 209 ? 16.872 8.568 29.759 1.00 38.29 209 THR A O 1
ATOM 1660 N N . VAL A 1 210 ? 15.397 8.759 31.441 1.00 36.85 210 VAL A N 1
ATOM 1661 C CA . VAL A 1 210 ? 15.187 10.189 31.230 1.00 32.19 210 VAL A CA 1
ATOM 1662 C C . VAL A 1 210 ? 15.917 10.927 32.356 1.00 39.78 210 VAL A C 1
ATOM 1663 O O . VAL A 1 210 ? 15.338 11.221 33.410 1.00 42.58 210 VAL A O 1
ATOM 1667 N N . TYR A 1 211 ? 17.196 11.203 32.114 1.00 43.16 211 TYR A N 1
ATOM 1668 C CA . TYR A 1 211 ? 18.135 11.608 33.145 1.00 41.18 211 TYR A CA 1
ATOM 1669 C C . TYR A 1 211 ? 18.449 13.091 33.064 1.00 46.91 211 TYR A C 1
ATOM 1670 O O . TYR A 1 211 ? 18.245 13.823 34.027 1.00 50.24 211 TYR A O 1
ATOM 1679 N N . ASP A 1 212 ? 18.963 13.526 31.917 1.00 41.68 212 ASP A N 1
ATOM 1680 C CA . ASP A 1 212 ? 19.362 14.920 31.737 1.00 47.21 212 ASP A CA 1
ATOM 1681 C C . ASP A 1 212 ? 18.165 15.853 31.852 1.00 53.01 212 ASP A C 1
ATOM 1682 O O . ASP A 1 212 ? 18.243 16.895 32.502 1.00 58.37 212 ASP A O 1
ATOM 1687 N N . VAL A 1 213 ? 17.053 15.481 31.225 1.00 46.66 213 VAL A N 1
ATOM 1688 C CA . VAL A 1 213 ? 15.839 16.276 31.358 1.00 44.21 213 VAL A CA 1
ATOM 1689 C C . VAL A 1 213 ? 14.866 15.681 32.375 1.00 37.50 213 VAL A C 1
ATOM 1690 O O . VAL A 1 213 ? 13.682 15.993 32.353 1.00 48.78 213 VAL A O 1
ATOM 1694 N N . GLY A 1 214 ? 15.360 14.849 33.281 1.00 39.10 214 GLY A N 1
ATOM 1695 C CA . GLY A 1 214 ? 14.487 14.224 34.259 1.00 39.20 214 GLY A CA 1
ATOM 1696 C C . GLY A 1 214 ? 13.949 15.118 35.369 1.00 34.62 214 GLY A C 1
ATOM 1697 O O . GLY A 1 214 ? 14.128 14.825 36.551 1.00 40.68 214 GLY A O 1
ATOM 1698 N N . LEU A 1 215 ? 13.312 16.223 34.999 1.00 40.21 215 LEU A N 1
ATOM 1699 C CA . LEU A 1 215 ? 12.642 17.064 35.976 1.00 39.77 215 LEU A CA 1
ATOM 1700 C C . LEU A 1 215 ? 11.504 16.271 36.594 1.00 37.57 215 LEU A C 1
ATOM 1701 O O . LEU A 1 215 ? 10.854 15.479 35.916 1.00 35.85 215 LEU A O 1
ATOM 1706 N N . PRO A 1 216 ? 11.258 16.488 37.891 1.00 39.08 216 PRO A N 1
ATOM 1707 C CA . PRO A 1 216 ? 10.268 15.667 38.599 1.00 33.32 216 PRO A CA 1
ATOM 1708 C C . PRO A 1 216 ? 8.891 15.697 37.935 1.00 30.90 216 PRO A C 1
ATOM 1709 O O . PRO A 1 216 ? 8.232 14.662 37.905 1.00 41.61 216 PRO A O 1
ATOM 1713 N N . GLN A 1 217 ? 8.491 16.825 37.355 1.00 33.93 217 GLN A N 1
ATOM 1714 C CA . GLN A 1 217 ? 7.168 16.920 36.721 1.00 37.84 217 GLN A CA 1
ATOM 1715 C C . GLN A 1 217 ? 7.139 16.195 35.365 1.00 40.47 217 GLN A C 1
ATOM 1716 O O . GLN A 1 217 ? 6.081 15.768 34.888 1.00 40.36 217 GLN A O 1
ATOM 1722 N N . ILE A 1 218 ? 8.315 16.061 34.761 1.00 36.77 218 ILE A N 1
ATOM 1723 C CA . ILE A 1 218 ? 8.482 15.308 33.527 1.00 41.44 218 ILE A CA 1
ATOM 1724 C C . ILE A 1 218 ? 8.411 13.808 33.831 1.00 33.24 218 ILE A C 1
ATOM 1725 O O . ILE A 1 218 ? 7.692 13.073 33.160 1.00 43.61 218 ILE A O 1
ATOM 1730 N N . ARG A 1 219 ? 9.145 13.348 34.841 1.00 36.34 219 ARG A N 1
ATOM 1731 C CA . ARG A 1 219 ? 9.092 11.929 35.183 1.00 31.66 219 ARG A CA 1
ATOM 1732 C C . ARG A 1 219 ? 7.677 11.550 35.586 1.00 40.58 219 ARG A C 1
ATOM 1733 O O . ARG A 1 219 ? 7.177 10.498 35.159 1.00 39.53 219 ARG A O 1
ATOM 1741 N N . ALA A 1 220 ? 7.026 12.426 36.365 1.00 30.47 220 ALA A N 1
ATOM 1742 C CA . ALA A 1 220 ? 5.629 12.202 36.769 1.00 30.89 220 ALA A CA 1
ATOM 1743 C C . ALA A 1 220 ? 4.682 12.073 35.568 1.00 34.29 220 ALA A C 1
ATOM 1744 O O . ALA A 1 220 ? 3.783 11.236 35.553 1.00 34.94 220 ALA A O 1
ATOM 1746 N N . ALA A 1 221 ? 4.883 12.905 34.555 1.00 34.95 221 ALA A N 1
ATOM 1747 C CA . ALA A 1 221 ? 4.040 12.824 33.375 1.00 29.27 221 ALA A CA 1
ATOM 1748 C C . ALA A 1 221 ? 4.293 11.523 32.611 1.00 35.64 221 ALA A C 1
ATOM 1749 O O . ALA A 1 221 ? 3.354 10.871 32.142 1.00 38.84 221 ALA A O 1
ATOM 1751 N N . LEU A 1 222 ? 5.561 11.144 32.490 1.00 38.76 222 LEU A N 1
ATOM 1752 C CA . LEU A 1 222 ? 5.928 9.966 31.704 1.00 36.31 222 LEU A CA 1
ATOM 1753 C C . LEU A 1 222 ? 5.343 8.713 32.323 1.00 37.41 222 LEU A C 1
ATOM 1754 O O . LEU A 1 222 ? 4.831 7.835 31.622 1.00 34.91 222 LEU A O 1
ATOM 1759 N N . LEU A 1 223 ? 5.394 8.657 33.652 1.00 32.11 223 LEU A N 1
ATOM 1760 C CA . LEU A 1 223 ? 4.911 7.503 34.388 1.00 29.99 223 LEU A CA 1
ATOM 1761 C C . LEU A 1 223 ? 3.403 7.319 34.175 1.00 28.88 223 LEU A C 1
ATOM 1762 O O . LEU A 1 223 ? 2.922 6.197 34.066 1.00 35.95 223 LEU A O 1
ATOM 1767 N N . LYS A 1 224 ? 2.670 8.427 34.094 1.00 35.07 224 LYS A N 1
ATOM 1768 C CA . LYS A 1 224 ? 1.238 8.398 33.785 1.00 36.34 224 LYS A CA 1
ATOM 1769 C C . LYS A 1 224 ? 0.989 8.120 32.320 1.00 35.47 224 LYS A C 1
ATOM 1770 O O . LYS A 1 224 ? -0.151 7.970 31.921 1.00 36.18 224 LYS A O 1
ATOM 1776 N N . GLY A 1 225 ? 2.039 8.120 31.504 1.00 38.78 225 GLY A N 1
ATOM 1777 C CA . GLY A 1 225 ? 1.852 8.019 30.063 1.00 43.78 225 GLY A CA 1
ATOM 1778 C C . GLY A 1 225 ? 1.336 9.290 29.395 1.00 44.52 225 GLY A C 1
ATOM 1779 O O . GLY A 1 225 ? 0.774 9.250 28.295 1.00 42.78 225 GLY A O 1
ATOM 1780 N N . LYS A 1 226 ? 1.508 10.433 30.050 1.00 45.01 226 LYS A N 1
ATOM 1781 C CA . LYS A 1 226 ? 1.102 11.689 29.415 1.00 44.19 226 LYS A CA 1
ATOM 1782 C C . LYS A 1 226 ? 2.286 12.213 28.607 1.00 42.08 226 LYS A C 1
ATOM 1783 O O . LYS A 1 226 ? 2.899 13.229 28.941 1.00 40.83 226 LYS A O 1
ATOM 1789 N N . ASN A 1 227 ? 2.620 11.502 27.543 1.00 44.62 227 ASN A N 1
ATOM 1790 C CA . ASN A 1 227 ? 3.862 11.758 26.835 1.00 41.90 227 ASN A CA 1
ATOM 1791 C C . ASN A 1 227 ? 3.948 13.133 26.169 1.00 44.84 227 ASN A C 1
ATOM 1792 O O . ASN A 1 227 ? 4.987 13.802 26.214 1.00 43.19 227 ASN A O 1
ATOM 1797 N N . HIS A 1 228 ? 2.849 13.556 25.570 1.00 52.37 228 HIS A N 1
ATOM 1798 C CA . HIS A 1 228 ? 2.840 14.799 24.829 1.00 55.88 228 HIS A CA 1
ATOM 1799 C C . HIS A 1 228 ? 2.988 15.959 25.797 1.00 53.24 228 HIS A C 1
ATOM 1800 O O . HIS A 1 228 ? 3.635 16.961 25.495 1.00 57.95 228 HIS A O 1
ATOM 1807 N N . TYR A 1 229 ? 2.435 15.791 26.989 1.00 47.58 229 TYR A N 1
ATOM 1808 C CA . TYR A 1 229 ? 2.576 16.805 28.027 1.00 52.22 229 TYR A CA 1
ATOM 1809 C C . TYR A 1 229 ? 4.043 16.988 28.461 1.00 47.54 229 TYR A C 1
ATOM 1810 O O . TYR A 1 229 ? 4.522 18.108 28.621 1.00 55.90 229 TYR A O 1
ATOM 1819 N N . ALA A 1 230 ? 4.754 15.881 28.631 1.00 41.46 230 ALA A N 1
ATOM 1820 C CA . ALA A 1 230 ? 6.162 15.914 29.024 1.00 35.86 230 ALA A CA 1
ATOM 1821 C C . ALA A 1 230 ? 7.040 16.479 27.894 1.00 38.20 230 ALA A C 1
ATOM 1822 O O . ALA A 1 230 ? 7.933 17.292 28.119 1.00 45.03 230 ALA A O 1
ATOM 1824 N N . LEU A 1 231 ? 6.781 16.024 26.678 1.00 40.73 231 LEU A N 1
ATOM 1825 C CA . LEU A 1 231 ? 7.466 16.549 25.512 1.00 41.91 231 LEU A CA 1
ATOM 1826 C C . LEU A 1 231 ? 7.256 18.050 25.414 1.00 46.46 231 LEU A C 1
ATOM 1827 O O . LEU A 1 231 ? 8.179 18.793 25.082 1.00 49.02 231 LEU A O 1
ATOM 1832 N N . ALA A 1 232 ? 6.040 18.489 25.727 1.00 48.85 232 ALA A N 1
ATOM 1833 C CA . ALA A 1 232 ? 5.718 19.909 25.714 1.00 46.16 232 ALA A CA 1
ATOM 1834 C C . ALA A 1 232 ? 6.600 20.672 26.693 1.00 49.66 232 ALA A C 1
ATOM 1835 O O . ALA A 1 232 ? 7.103 21.742 26.365 1.00 52.48 232 ALA A O 1
ATOM 1837 N N . ILE A 1 233 ? 6.803 20.119 27.889 1.00 36.53 233 ILE A N 1
ATOM 1838 C CA . ILE A 1 233 ? 7.637 20.796 28.878 1.00 41.64 233 ILE A CA 1
ATOM 1839 C C . ILE A 1 233 ? 9.061 20.912 28.376 1.00 48.09 233 ILE A C 1
ATOM 1840 O O . ILE A 1 233 ? 9.705 21.953 28.521 1.00 48.99 233 ILE A O 1
ATOM 1845 N N . ILE A 1 234 ? 9.536 19.833 27.765 1.00 46.51 234 ILE A N 1
ATOM 1846 C CA . ILE A 1 234 ? 10.883 19.792 27.212 1.00 45.41 234 ILE A CA 1
ATOM 1847 C C . ILE A 1 234 ? 11.134 20.881 26.145 1.00 50.51 234 ILE A C 1
ATOM 1848 O O . ILE A 1 234 ? 12.189 21.514 26.155 1.00 52.69 234 ILE A O 1
ATOM 1853 N N . LYS A 1 235 ? 10.157 21.128 25.268 1.00 41.09 235 LYS A N 1
ATOM 1854 C CA . LYS A 1 235 ? 10.277 22.203 24.277 1.00 56.69 235 LYS A CA 1
ATOM 1855 C C . LYS A 1 235 ? 10.310 23.575 24.940 1.00 60.54 235 LYS A C 1
ATOM 1856 O O . LYS A 1 235 ? 11.001 24.481 24.483 1.00 61.68 235 LYS A O 1
ATOM 1862 N N . LYS A 1 236 ? 9.537 23.731 26.005 1.00 58.39 236 LYS A N 1
ATOM 1863 C CA . LYS A 1 236 ? 9.494 24.998 26.711 1.00 64.12 236 LYS A CA 1
ATOM 1864 C C . LYS A 1 236 ? 10.808 25.248 27.447 1.00 64.90 236 LYS A C 1
ATOM 1865 O O . LYS A 1 236 ? 11.382 26.328 27.356 1.00 73.54 236 LYS A O 1
ATOM 1871 N N . LYS A 1 237 ? 11.294 24.240 28.158 1.00 61.16 237 LYS A N 1
ATOM 1872 C CA . LYS A 1 237 ? 12.406 24.435 29.080 1.00 64.11 237 LYS A CA 1
ATOM 1873 C C . LYS A 1 237 ? 13.807 24.174 28.511 1.00 68.32 237 LYS A C 1
ATOM 1874 O O . LYS A 1 237 ? 14.809 24.425 29.188 1.00 73.69 237 LYS A O 1
ATOM 1880 N N . TYR A 1 238 ? 13.886 23.668 27.285 1.00 55.92 238 TYR A N 1
ATOM 1881 C CA . TYR A 1 238 ? 15.178 23.318 26.695 1.00 46.36 238 TYR A CA 1
ATOM 1882 C C . TYR A 1 238 ? 15.201 23.612 25.200 1.00 49.99 238 TYR A C 1
ATOM 1883 O O . TYR A 1 238 ? 14.159 23.582 24.542 1.00 56.60 238 TYR A O 1
ATOM 1892 N N . SER A 1 239 ? 16.388 23.896 24.663 1.00 46.23 239 SER A N 1
ATOM 1893 C CA . SER A 1 239 ? 16.564 23.971 23.210 1.00 54.36 239 SER A CA 1
ATOM 1894 C C . SER A 1 239 ? 17.897 23.349 22.765 1.00 57.11 239 SER A C 1
ATOM 1895 O O . SER A 1 239 ? 18.707 22.917 23.600 1.00 51.11 239 SER A O 1
ATOM 1898 N N . GLY A 1 240 ? 18.109 23.302 21.449 1.00 55.88 240 GLY A N 1
ATOM 1899 C CA . GLY A 1 240 ? 19.299 22.694 20.873 1.00 52.90 240 GLY A CA 1
ATOM 1900 C C . GLY A 1 240 ? 19.635 21.291 21.370 1.00 59.18 240 GLY A C 1
ATOM 1901 O O . GLY A 1 240 ? 18.805 20.376 21.332 1.00 57.64 240 GLY A O 1
ATOM 1902 N N . VAL A 1 241 ? 20.864 21.122 21.844 1.00 59.76 241 VAL A N 1
ATOM 1903 C CA . VAL A 1 241 ? 21.362 19.796 22.166 1.00 54.14 241 VAL A CA 1
ATOM 1904 C C . VAL A 1 241 ? 20.576 19.156 23.289 1.00 50.31 241 VAL A C 1
ATOM 1905 O O . VAL A 1 241 ? 20.202 17.992 23.183 1.00 47.49 241 VAL A O 1
ATOM 1909 N N . MET A 1 242 ? 20.303 19.906 24.355 1.00 56.00 242 MET A N 1
ATOM 1910 C CA . MET A 1 242 ? 19.576 19.341 25.486 1.00 55.29 242 MET A CA 1
ATOM 1911 C C . MET A 1 242 ? 18.165 18.940 25.068 1.00 46.60 242 MET A C 1
ATOM 1912 O O . MET A 1 242 ? 17.641 17.930 25.521 1.00 50.32 242 MET A O 1
ATOM 1917 N N . ARG A 1 243 ? 17.562 19.720 24.182 1.00 46.91 243 ARG A N 1
ATOM 1918 C CA . ARG A 1 243 ? 16.234 19.388 23.679 1.00 47.54 243 ARG A CA 1
ATOM 1919 C C . ARG A 1 243 ? 16.242 18.125 22.820 1.00 45.39 243 ARG A C 1
ATOM 1920 O O . ARG A 1 243 ? 15.279 17.359 22.803 1.00 48.78 243 ARG A O 1
ATOM 1928 N N . LEU A 1 244 ? 17.335 17.922 22.098 1.00 46.02 244 LEU A N 1
ATOM 1929 C CA . LEU A 1 244 ? 17.490 16.737 21.287 1.00 45.96 244 LEU A CA 1
ATOM 1930 C C . LEU A 1 244 ? 17.639 15.513 22.188 1.00 42.29 244 LEU A C 1
ATOM 1931 O O . LEU A 1 244 ? 16.907 14.532 22.038 1.00 45.32 244 LEU A O 1
ATOM 1936 N N . ILE A 1 245 ? 18.588 15.569 23.116 1.00 43.30 245 ILE A N 1
ATOM 1937 C CA . ILE A 1 245 ? 18.830 14.444 24.005 1.00 43.31 245 ILE A CA 1
ATOM 1938 C C . ILE A 1 245 ? 17.550 14.121 24.766 1.00 37.80 245 ILE A C 1
ATOM 1939 O O . ILE A 1 245 ? 17.182 12.959 24.910 1.00 42.61 245 ILE A O 1
ATOM 1944 N N . GLY A 1 246 ? 16.857 15.155 25.222 1.00 38.34 246 GLY A N 1
ATOM 1945 C CA . GLY A 1 246 ? 15.690 14.955 26.064 1.00 42.09 246 GLY A CA 1
ATOM 1946 C C . GLY A 1 246 ? 14.595 14.249 25.294 1.00 43.04 246 GLY A C 1
ATOM 1947 O O . GLY A 1 246 ? 13.954 13.319 25.795 1.00 43.02 246 GLY A O 1
ATOM 1948 N N . GLU A 1 247 ? 14.381 14.684 24.060 1.00 40.60 247 GLU A N 1
ATOM 1949 C CA . GLU A 1 247 ? 13.378 14.044 23.223 1.00 37.03 247 GLU A CA 1
ATOM 1950 C C . GLU A 1 247 ? 13.751 12.584 22.961 1.00 35.71 247 GLU A C 1
ATOM 1951 O O . GLU A 1 247 ? 12.897 11.706 23.029 1.00 36.02 247 GLU A O 1
ATOM 1957 N N . LEU A 1 248 ? 15.035 12.317 22.726 1.00 36.79 248 LEU A N 1
ATOM 1958 C CA . LEU A 1 248 ? 15.502 10.947 22.521 1.00 35.75 248 LEU A CA 1
ATOM 1959 C C . LEU A 1 248 ? 15.334 10.063 23.754 1.00 44.60 248 LEU A C 1
ATOM 1960 O O . LEU A 1 248 ? 14.924 8.904 23.641 1.00 39.76 248 LEU A O 1
ATOM 1965 N N . GLU A 1 249 ? 15.661 10.604 24.925 1.00 35.57 249 GLU A N 1
ATOM 1966 C CA . GLU A 1 249 ? 15.487 9.871 26.165 1.00 37.32 249 GLU A CA 1
ATOM 1967 C C . GLU A 1 249 ? 14.011 9.520 26.327 1.00 37.87 249 GLU A C 1
ATOM 1968 O O . GLU A 1 249 ? 13.666 8.416 26.736 1.00 38.93 249 GLU A O 1
ATOM 1974 N N . VAL A 1 250 ? 13.136 10.454 25.976 1.00 40.98 250 VAL A N 1
ATOM 1975 C CA . VAL A 1 250 ? 11.714 10.197 26.095 1.00 39.49 250 VAL A CA 1
ATOM 1976 C C . VAL A 1 250 ? 11.274 9.119 25.115 1.00 41.47 250 VAL A C 1
ATOM 1977 O O . VAL A 1 250 ? 10.525 8.212 25.477 1.00 44.91 250 VAL A O 1
ATOM 1981 N N . ALA A 1 251 ? 11.764 9.196 23.884 1.00 40.39 251 ALA A N 1
ATOM 1982 C CA . ALA A 1 251 ? 11.438 8.178 22.891 1.00 37.97 251 ALA A CA 1
ATOM 1983 C C . ALA A 1 251 ? 11.872 6.811 23.422 1.00 40.28 251 ALA A C 1
ATOM 1984 O O . ALA A 1 251 ? 11.169 5.819 23.265 1.00 49.98 251 ALA A O 1
ATOM 1986 N N . LEU A 1 252 ? 13.025 6.776 24.074 1.00 35.14 252 LEU A N 1
ATOM 1987 C CA . LEU A 1 252 ? 13.562 5.530 24.594 1.00 40.38 252 LEU A CA 1
ATOM 1988 C C . LEU A 1 252 ? 12.661 4.966 25.700 1.00 42.57 252 LEU A C 1
ATOM 1989 O O . LEU A 1 252 ? 12.442 3.760 25.800 1.00 42.02 252 LEU A O 1
ATOM 1994 N N . TRP A 1 253 ? 12.130 5.841 26.533 1.00 37.81 253 TRP A N 1
ATOM 1995 C CA . TRP A 1 253 ? 11.260 5.365 27.597 1.00 40.42 253 TRP A CA 1
ATOM 1996 C C . TRP A 1 253 ? 9.937 4.866 27.003 1.00 38.57 253 TRP A C 1
ATOM 1997 O O . TRP A 1 253 ? 9.402 3.836 27.414 1.00 32.60 253 TRP A O 1
ATOM 2008 N N . MET A 1 254 ? 9.430 5.583 26.007 1.00 37.96 254 MET A N 1
ATOM 2009 C CA . MET A 1 254 ? 8.204 5.176 25.349 1.00 37.39 254 MET A CA 1
ATOM 2010 C C . MET A 1 254 ? 8.408 3.795 24.730 1.00 32.54 254 MET A C 1
ATOM 2011 O O . MET A 1 254 ? 7.497 2.956 24.722 1.00 32.93 254 MET A O 1
ATOM 2016 N N . LYS A 1 255 ? 9.612 3.561 24.219 1.00 38.57 255 LYS A N 1
ATOM 2017 C CA . LYS A 1 255 ? 9.913 2.317 23.525 1.00 42.74 255 LYS A CA 1
ATOM 2018 C C . LYS A 1 255 ? 9.871 1.177 24.519 1.00 42.03 255 LYS A C 1
ATOM 2019 O O . LYS A 1 255 ? 9.451 0.080 24.193 1.00 47.54 255 LYS A O 1
ATOM 2025 N N . ARG A 1 256 ? 10.290 1.458 25.746 1.00 48.45 256 ARG A N 1
ATOM 2026 C CA . ARG A 1 256 ? 10.409 0.434 26.764 1.00 40.24 256 ARG A CA 1
ATOM 2027 C C . ARG A 1 256 ? 9.083 0.093 27.463 1.00 45.79 256 ARG A C 1
ATOM 2028 O O . ARG A 1 256 ? 8.927 -0.999 28.012 1.00 43.14 256 ARG A O 1
ATOM 2036 N N . VAL A 1 257 ? 8.132 1.021 27.434 1.00 35.90 257 VAL A N 1
ATOM 2037 C CA . VAL A 1 257 ? 6.779 0.713 27.867 1.00 31.68 257 VAL A CA 1
ATOM 2038 C C . VAL A 1 257 ? 5.907 0.325 26.660 1.00 34.71 257 VAL A C 1
ATOM 2039 O O . VAL A 1 257 ? 4.687 0.422 26.677 1.00 42.20 257 VAL A O 1
ATOM 2043 N N . ASN A 1 258 ? 6.565 -0.125 25.607 1.00 37.93 258 ASN A N 1
ATOM 2044 C CA . ASN A 1 258 ? 5.869 -0.676 24.459 1.00 42.40 258 ASN A CA 1
ATOM 2045 C C . ASN A 1 258 ? 4.869 0.280 23.830 1.00 41.55 258 ASN A C 1
ATOM 2046 O O . ASN A 1 258 ? 3.796 -0.130 23.403 1.00 40.61 258 ASN A O 1
ATOM 2051 N N . ASN A 1 259 ? 5.223 1.559 23.789 1.00 40.58 259 ASN A N 1
ATOM 2052 C CA . ASN A 1 259 ? 4.430 2.546 23.069 1.00 37.70 259 ASN A CA 1
ATOM 2053 C C . ASN A 1 259 ? 5.095 2.818 21.718 1.00 41.66 259 ASN A C 1
ATOM 2054 O O . ASN A 1 259 ? 6.124 3.482 21.653 1.00 51.12 259 ASN A O 1
ATOM 2059 N N . MET A 1 260 ? 4.517 2.301 20.645 1.00 46.72 260 MET A N 1
ATOM 2060 C CA . MET A 1 260 ? 5.163 2.370 19.331 1.00 46.62 260 MET A CA 1
ATOM 2061 C C . MET A 1 260 ? 5.178 3.761 18.674 1.00 49.54 260 MET A C 1
ATOM 2062 O O . MET A 1 260 ? 5.771 3.947 17.600 1.00 58.32 260 MET A O 1
ATOM 2067 N N . GLU A 1 261 ? 4.537 4.736 19.317 1.00 41.73 261 GLU A N 1
ATOM 2068 C CA . GLU A 1 261 ? 4.590 6.120 18.866 1.00 42.47 261 GLU A CA 1
ATOM 2069 C C . GLU A 1 261 ? 5.981 6.720 19.066 1.00 44.31 261 GLU A C 1
ATOM 2070 O O . GLU A 1 261 ? 6.260 7.838 18.617 1.00 43.29 261 GLU A O 1
ATOM 2076 N N . TYR A 1 262 ? 6.851 5.991 19.756 1.00 42.31 262 TYR A N 1
ATOM 2077 C CA . TYR A 1 262 ? 8.196 6.490 19.986 1.00 44.88 262 TYR A CA 1
ATOM 2078 C C . TYR A 1 262 ? 8.936 6.736 18.662 1.00 48.83 262 TYR A C 1
ATOM 2079 O O . TYR A 1 262 ? 9.761 7.637 18.578 1.00 53.87 262 TYR A O 1
ATOM 2088 N N . LEU A 1 263 ? 8.632 5.940 17.639 1.00 42.60 263 LEU A N 1
ATOM 2089 C CA . LEU A 1 263 ? 9.251 6.132 16.319 1.00 49.23 263 LEU A CA 1
ATOM 2090 C C . LEU A 1 263 ? 9.032 7.543 15.822 1.00 51.73 263 LEU A C 1
ATOM 2091 O O . LEU A 1 263 ? 9.947 8.170 15.291 1.00 67.47 263 LEU A O 1
ATOM 2096 N N . ASP A 1 264 ? 7.815 8.042 16.005 1.00 46.05 264 ASP A N 1
ATOM 2097 C CA . ASP A 1 264 ? 7.493 9.404 15.620 1.00 56.33 264 ASP A CA 1
ATOM 2098 C C . ASP A 1 264 ? 8.332 10.442 16.366 1.00 59.27 264 ASP A C 1
ATOM 2099 O O . ASP A 1 264 ? 8.824 11.397 15.749 1.00 47.25 264 ASP A O 1
ATOM 2104 N N . VAL A 1 265 ? 8.490 10.268 17.683 1.00 46.98 265 VAL A N 1
ATOM 2105 C CA . VAL A 1 265 ? 9.181 11.276 18.479 1.00 42.40 265 VAL A CA 1
ATOM 2106 C C . VAL A 1 265 ? 10.628 11.435 18.023 1.00 45.75 265 VAL A C 1
ATOM 2107 O O . VAL A 1 265 ? 11.174 12.544 18.009 1.00 49.41 265 VAL A O 1
ATOM 2111 N N . VAL A 1 266 ? 11.235 10.318 17.639 1.00 45.29 266 VAL A N 1
ATOM 2112 C CA . VAL A 1 266 ? 12.620 10.291 17.181 1.00 43.49 266 VAL A CA 1
ATOM 2113 C C . VAL A 1 266 ? 12.773 11.068 15.877 1.00 46.01 266 VAL A C 1
ATOM 2114 O O . VAL A 1 266 ? 13.698 11.872 15.709 1.00 46.60 266 VAL A O 1
ATOM 2118 N N . ASP A 1 267 ? 11.864 10.825 14.944 1.00 52.96 267 ASP A N 1
ATOM 2119 C CA . ASP A 1 267 ? 11.971 11.503 13.656 1.00 66.97 267 ASP A CA 1
ATOM 2120 C C . ASP A 1 267 ? 11.790 12.993 13.856 1.00 64.94 267 ASP A C 1
ATOM 2121 O O . ASP A 1 267 ? 12.539 13.788 13.314 1.00 61.34 267 ASP A O 1
ATOM 2126 N N . LYS A 1 268 ? 10.831 13.357 14.699 1.00 69.79 268 LYS A N 1
ATOM 2127 C CA . LYS A 1 268 ? 10.553 14.757 14.950 1.00 70.04 268 LYS A CA 1
ATOM 2128 C C . LYS A 1 268 ? 11.717 15.431 15.657 1.00 62.32 268 LYS A C 1
ATOM 2129 O O . LYS A 1 268 ? 12.001 16.598 15.416 1.00 63.10 268 LYS A O 1
ATOM 2135 N N . ALA A 1 269 ? 12.403 14.690 16.517 1.00 54.86 269 ALA A N 1
ATOM 2136 C CA . ALA A 1 269 ? 13.507 15.259 17.284 1.00 51.62 269 ALA A CA 1
ATOM 2137 C C . ALA A 1 269 ? 14.657 15.738 16.400 1.00 62.18 269 ALA A C 1
ATOM 2138 O O . ALA A 1 269 ? 15.445 16.585 16.823 1.00 62.35 269 ALA A O 1
ATOM 2140 N N . PHE A 1 270 ? 14.750 15.190 15.188 1.00 49.44 270 PHE A N 1
ATOM 2141 C CA . PHE A 1 270 ? 15.765 15.609 14.223 1.00 51.54 270 PHE A CA 1
ATOM 2142 C C . PHE A 1 270 ? 15.154 16.493 13.149 1.00 70.76 270 PHE A C 1
ATOM 2143 O O . PHE A 1 270 ? 15.803 17.387 12.614 1.00 67.75 270 PHE A O 1
ATOM 2151 N N . GLU A 1 271 ? 13.900 16.220 12.823 1.00 73.31 271 GLU A N 1
ATOM 2152 C CA . GLU A 1 271 ? 13.234 16.899 11.724 1.00 75.09 271 GLU A CA 1
ATOM 2153 C C . GLU A 1 271 ? 12.563 18.195 12.143 1.00 73.42 271 GLU A C 1
ATOM 2154 O O . GLU A 1 271 ? 11.997 18.891 11.313 1.00 82.02 271 GLU A O 1
ATOM 2160 N N . CYS A 1 272 ? 12.633 18.526 13.426 1.00 77.24 272 CYS A N 1
ATOM 2161 C CA . CYS A 1 272 ? 11.987 19.736 13.923 1.00 86.66 272 CYS A CA 1
ATOM 2162 C C . CYS A 1 272 ? 12.890 20.945 13.726 1.00 93.62 272 CYS A C 1
ATOM 2163 O O . CYS A 1 272 ? 12.420 22.065 13.510 1.00 90.67 272 CYS A O 1
ATOM 2166 N N . CYS A 1 273 ? 14.195 20.715 13.813 1.00 98.21 273 CYS A N 1
ATOM 2167 C CA . CYS A 1 273 ? 15.139 21.814 13.913 1.00 98.23 273 CYS A CA 1
ATOM 2168 C C . CYS A 1 273 ? 16.369 21.577 13.050 1.00 97.45 273 CYS A C 1
ATOM 2169 O O . CYS A 1 273 ? 16.516 20.531 12.410 1.00 93.58 273 CYS A O 1
ATOM 2172 N N . GLU A 1 274 ? 17.250 22.566 13.019 1.00 103.94 274 GLU A N 1
ATOM 2173 C CA . GLU A 1 274 ? 18.543 22.368 12.398 1.00 107.32 274 GLU A CA 1
ATOM 2174 C C . GLU A 1 274 ? 19.413 21.640 13.398 1.00 103.60 274 GLU A C 1
ATOM 2175 O O . GLU A 1 274 ? 19.241 21.799 14.610 1.00 93.80 274 GLU A O 1
ATOM 2181 N N . SER A 1 275 ? 20.321 20.816 12.885 1.00 107.36 275 SER A N 1
ATOM 2182 C CA . SER A 1 275 ? 21.264 20.102 13.727 1.00 102.19 275 SER A CA 1
ATOM 2183 C C . SER A 1 275 ? 22.087 21.121 14.502 1.00 97.06 275 SER A C 1
ATOM 2184 O O . SER A 1 275 ? 22.808 21.926 13.911 1.00 98.33 275 SER A O 1
ATOM 2187 N N . PRO A 1 276 ? 21.961 21.105 15.835 1.00 91.86 276 PRO A N 1
ATOM 2188 C CA . PRO A 1 276 ? 22.744 22.015 16.671 1.00 88.07 276 PRO A CA 1
ATOM 2189 C C . PRO A 1 276 ? 24.227 21.670 16.614 1.00 90.24 276 PRO A C 1
ATOM 2190 O O . PRO A 1 276 ? 24.637 20.746 15.902 1.00 88.11 276 PRO A O 1
ATOM 2194 N N . ARG A 1 277 ? 25.027 22.417 17.361 1.00 90.34 277 ARG A N 1
ATOM 2195 C CA . ARG A 1 277 ? 26.449 22.151 17.431 1.00 94.86 277 ARG A CA 1
ATOM 2196 C C . ARG A 1 277 ? 26.715 21.258 18.619 1.00 88.44 277 ARG A C 1
ATOM 2197 O O . ARG A 1 277 ? 26.147 21.455 19.694 1.00 87.91 277 ARG A O 1
ATOM 2205 N N . PHE A 1 278 ? 27.592 20.284 18.427 1.00 76.06 278 PHE A N 1
ATOM 2206 C CA . PHE A 1 278 ? 27.739 19.224 19.402 1.00 53.58 278 PHE A CA 1
ATOM 2207 C C . PHE A 1 278 ? 29.098 19.212 20.056 1.00 51.45 278 PHE A C 1
ATOM 2208 O O 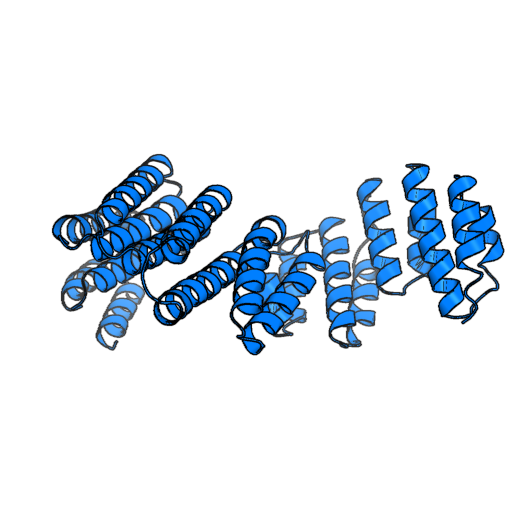. PHE A 1 278 ? 30.107 19.451 19.401 1.00 61.45 278 PHE A O 1
ATOM 2216 N N . THR A 1 279 ? 29.126 18.933 21.355 1.00 58.82 279 THR A N 1
ATOM 2217 C CA . THR A 1 279 ? 30.380 18.573 21.987 1.00 60.86 279 THR A CA 1
ATOM 2218 C C . THR A 1 279 ? 30.531 17.078 21.788 1.00 63.27 279 THR A C 1
ATOM 2219 O O . THR A 1 279 ? 29.543 16.379 21.575 1.00 65.85 279 THR A O 1
ATOM 2223 N N . ASP A 1 280 ? 31.763 16.590 21.866 1.00 57.73 280 ASP A N 1
ATOM 2224 C CA . ASP A 1 280 ? 32.040 15.185 21.615 1.00 54.56 280 ASP A CA 1
ATOM 2225 C C . ASP A 1 280 ? 31.260 14.298 22.569 1.00 58.63 280 ASP A C 1
ATOM 2226 O O . ASP A 1 280 ? 30.813 13.213 22.209 1.00 55.44 280 ASP A O 1
ATOM 2231 N N . VAL A 1 281 ? 31.073 14.772 23.791 1.00 53.57 281 VAL A N 1
ATOM 2232 C CA . VAL A 1 281 ? 30.285 14.017 24.732 1.00 47.57 281 VAL A CA 1
ATOM 2233 C C . VAL A 1 281 ? 28.818 13.950 24.277 1.00 48.95 281 VAL A C 1
ATOM 2234 O O . VAL A 1 281 ? 28.193 12.893 24.365 1.00 49.51 281 VAL A O 1
ATOM 2238 N N . ASN A 1 282 ? 28.281 15.059 23.769 1.00 48.92 282 ASN A N 1
ATOM 2239 C CA . ASN A 1 282 ? 26.936 15.044 23.185 1.00 50.17 282 ASN A CA 1
ATOM 2240 C C . ASN A 1 282 ? 26.848 14.012 22.054 1.00 49.73 282 ASN A C 1
ATOM 2241 O O . ASN A 1 282 ? 25.890 13.236 21.973 1.00 46.73 282 ASN A O 1
ATOM 2246 N N . VAL A 1 283 ? 27.871 13.988 21.208 1.00 44.72 283 VAL A N 1
ATOM 2247 C CA . VAL A 1 283 ? 27.942 13.012 20.132 1.00 51.09 283 VAL A CA 1
ATOM 2248 C C . VAL A 1 283 ? 27.906 11.578 20.657 1.00 53.82 283 VAL A C 1
ATOM 2249 O O . VAL A 1 283 ? 27.108 10.754 20.206 1.00 49.44 283 VAL A O 1
ATOM 2253 N N . GLN A 1 284 ? 28.762 11.289 21.628 1.00 59.19 284 GLN A N 1
ATOM 2254 C CA . GLN A 1 284 ? 28.785 9.975 22.254 1.00 54.86 284 GLN A CA 1
ATOM 2255 C C . GLN A 1 284 ? 27.434 9.615 22.832 1.00 41.43 284 GLN A C 1
ATOM 2256 O O . GLN A 1 284 ? 26.947 8.497 22.672 1.00 46.11 284 GLN A O 1
ATOM 2262 N N . HIS A 1 285 ? 26.826 10.580 23.500 1.00 51.14 285 HIS A N 1
ATOM 2263 C CA . HIS A 1 285 ? 25.567 10.346 24.184 1.00 47.97 285 HIS A CA 1
ATOM 2264 C C . HIS A 1 285 ? 24.455 10.026 23.179 1.00 48.04 285 HIS A C 1
ATOM 2265 O O . HIS A 1 285 ? 23.676 9.082 23.365 1.00 44.49 285 HIS A O 1
ATOM 2272 N N . ILE A 1 286 ? 24.392 10.813 22.109 1.00 46.82 286 ILE A N 1
ATOM 2273 C CA . ILE A 1 286 ? 23.376 10.606 21.091 1.00 49.03 286 ILE A CA 1
ATOM 2274 C C . ILE A 1 286 ? 23.570 9.260 20.386 1.00 48.16 286 ILE A C 1
ATOM 2275 O O . ILE A 1 286 ? 22.589 8.570 20.078 1.00 42.61 286 ILE A O 1
ATOM 2280 N N . ALA A 1 287 ? 24.832 8.879 20.169 1.00 41.44 287 ALA A N 1
ATOM 2281 C CA . ALA A 1 287 ? 25.152 7.593 19.551 1.00 45.41 287 ALA A CA 1
ATOM 2282 C C . ALA A 1 287 ? 24.656 6.425 20.399 1.00 40.98 287 ALA A C 1
ATOM 2283 O O . ALA A 1 287 ? 24.124 5.438 19.893 1.00 41.11 287 ALA A O 1
ATOM 2285 N N . ARG A 1 288 ? 24.813 6.542 21.707 1.00 47.62 288 ARG A N 1
ATOM 2286 C CA . ARG A 1 288 ? 24.347 5.493 22.590 1.00 37.32 288 ARG A CA 1
ATOM 2287 C C . ARG A 1 288 ? 22.819 5.457 22.570 1.00 48.16 288 ARG A C 1
ATOM 2288 O O . ARG A 1 288 ? 22.218 4.380 22.465 1.00 46.99 288 ARG A O 1
ATOM 2296 N N . LEU A 1 289 ? 22.194 6.634 22.651 1.00 44.12 289 LEU A N 1
ATOM 2297 C CA . LEU A 1 289 ? 20.730 6.709 22.669 1.00 40.73 289 LEU A CA 1
ATOM 2298 C C . LEU A 1 289 ? 20.135 6.087 21.420 1.00 41.15 289 LEU A C 1
ATOM 2299 O O . LEU A 1 289 ? 19.228 5.269 21.509 1.00 42.61 289 LEU A O 1
ATOM 2304 N N . LEU A 1 290 ? 20.671 6.458 20.259 1.00 40.90 290 LEU A N 1
ATOM 2305 C CA . LEU A 1 290 ? 20.165 5.941 19.001 1.00 44.30 290 LEU A CA 1
ATOM 2306 C C . LEU A 1 290 ? 20.371 4.428 18.861 1.00 53.74 290 LEU A C 1
ATOM 2307 O O . LEU A 1 290 ? 19.550 3.728 18.252 1.00 56.01 290 LEU A O 1
ATOM 2312 N N . THR A 1 291 ? 21.461 3.919 19.425 1.00 45.11 291 THR A N 1
ATOM 2313 C CA . THR A 1 291 ? 21.674 2.483 19.416 1.00 44.88 291 THR A CA 1
ATOM 2314 C C . THR A 1 291 ? 20.615 1.759 20.252 1.00 49.11 291 THR A C 1
ATOM 2315 O O . THR A 1 291 ? 19.943 0.861 19.749 1.00 52.24 291 THR A O 1
ATOM 2319 N N . GLU A 1 292 ? 20.443 2.163 21.509 1.00 48.16 292 GLU A N 1
ATOM 2320 C CA . GLU A 1 292 ? 19.437 1.535 22.371 1.00 46.52 292 GLU A CA 1
ATOM 2321 C C . GLU A 1 292 ? 18.034 1.691 21.793 1.00 46.24 292 GLU A C 1
ATOM 2322 O O . GLU A 1 292 ? 17.152 0.871 22.029 1.00 46.02 292 GLU A O 1
ATOM 2328 N N . LEU A 1 293 ? 17.831 2.746 21.020 1.00 47.96 293 LEU A N 1
ATOM 2329 C CA . LEU A 1 293 ? 16.546 2.947 20.369 1.00 50.58 293 LEU A CA 1
ATOM 2330 C C . LEU A 1 293 ? 16.338 1.966 19.216 1.00 54.26 293 LEU A C 1
ATOM 2331 O O . LEU A 1 293 ? 15.204 1.634 18.880 1.00 60.61 293 LEU A O 1
ATOM 2336 N N . GLY A 1 294 ? 17.432 1.511 18.608 1.00 53.47 294 GLY A N 1
ATOM 2337 C CA . GLY A 1 294 ? 17.342 0.643 17.449 1.00 41.80 294 GLY A CA 1
ATOM 2338 C C . GLY A 1 294 ? 17.449 1.377 16.128 1.00 51.36 294 GLY A C 1
ATOM 2339 O O . GLY A 1 294 ? 17.267 0.784 15.068 1.00 54.34 294 GLY A O 1
ATOM 2340 N N . ASN A 1 295 ? 17.732 2.674 16.175 1.00 50.18 295 ASN A N 1
ATOM 2341 C CA . ASN A 1 295 ? 17.986 3.415 14.948 1.00 46.93 295 ASN A CA 1
ATOM 2342 C C . ASN A 1 295 ? 19.476 3.310 14.624 1.00 56.74 295 ASN A C 1
ATOM 2343 O O . ASN A 1 295 ? 20.252 4.229 14.873 1.00 61.65 295 ASN A O 1
ATOM 2348 N N . LEU A 1 296 ? 19.873 2.174 14.069 1.00 55.61 296 LEU A N 1
ATOM 2349 C CA . LEU A 1 296 ? 21.281 1.926 13.817 1.00 58.73 296 LEU A CA 1
ATOM 2350 C C . LEU A 1 296 ? 21.843 2.767 12.668 1.00 62.02 296 LEU A C 1
ATOM 2351 O O . LEU A 1 296 ? 23.047 3.020 12.621 1.00 64.54 296 LEU A O 1
ATOM 2356 N N . ARG A 1 297 ? 20.979 3.221 11.760 1.00 58.98 297 ARG A N 1
ATOM 2357 C CA . ARG A 1 297 ? 21.434 4.097 10.677 1.00 66.39 297 ARG A CA 1
ATOM 2358 C C . ARG A 1 297 ? 21.982 5.401 11.244 1.00 73.11 297 ARG A C 1
ATOM 2359 O O . ARG A 1 297 ? 23.138 5.758 10.998 1.00 72.29 297 ARG A O 1
ATOM 2367 N N . ARG A 1 298 ? 21.146 6.110 12.001 1.00 73.50 298 ARG A N 1
ATOM 2368 C CA . ARG A 1 298 ? 21.546 7.381 12.596 1.00 68.50 298 ARG A CA 1
ATOM 2369 C C . ARG A 1 298 ? 22.657 7.162 13.615 1.00 61.14 298 ARG A C 1
ATOM 2370 O O . ARG A 1 298 ? 23.589 7.957 13.698 1.00 68.89 298 ARG A O 1
ATOM 2378 N N . ALA A 1 299 ? 22.554 6.077 14.381 1.00 48.67 299 ALA A N 1
ATOM 2379 C CA . ALA A 1 299 ? 23.538 5.771 15.413 1.00 48.98 299 ALA A CA 1
ATOM 2380 C C . ALA A 1 299 ? 24.931 5.632 14.825 1.00 52.61 299 ALA A C 1
ATOM 2381 O O . ALA A 1 299 ? 25.915 6.071 15.417 1.00 55.25 299 ALA A O 1
ATOM 2383 N N . LEU A 1 300 ? 25.019 5.049 13.638 1.00 58.85 300 LEU A N 1
ATOM 2384 C CA . LEU A 1 300 ? 26.311 4.932 12.986 1.00 52.04 300 LEU A CA 1
ATOM 2385 C C . LEU A 1 300 ? 26.859 6.297 12.577 1.00 53.40 300 LEU A C 1
ATOM 2386 O O . LEU A 1 300 ? 28.062 6.549 12.716 1.00 55.48 300 LEU A O 1
ATOM 2391 N N . LYS A 1 301 ? 25.991 7.178 12.080 1.00 59.83 301 LYS A N 1
ATOM 2392 C CA . LYS A 1 301 ? 26.442 8.512 11.677 1.00 65.36 301 LYS A CA 1
ATOM 2393 C C . LYS A 1 301 ? 27.118 9.184 12.857 1.00 60.40 301 LYS A C 1
ATOM 2394 O O . LYS A 1 301 ? 28.205 9.752 12.728 1.00 57.12 301 LYS A O 1
ATOM 2400 N N . PHE A 1 302 ? 26.467 9.119 14.016 1.00 53.64 302 PHE A N 1
ATOM 2401 C CA . PHE A 1 302 ? 27.030 9.736 15.208 1.00 50.45 302 PHE A CA 1
ATOM 2402 C C . PHE A 1 302 ? 28.301 9.058 15.711 1.00 53.53 302 PHE A C 1
ATOM 2403 O O . PHE A 1 302 ? 29.302 9.734 15.939 1.00 52.33 302 PHE A O 1
ATOM 2411 N N . ALA A 1 303 ? 28.274 7.735 15.837 1.00 49.52 303 ALA A N 1
ATOM 2412 C CA . ALA A 1 303 ? 29.440 6.990 16.286 1.00 49.48 303 ALA A CA 1
ATOM 2413 C C . ALA A 1 303 ? 30.706 7.334 15.490 1.00 51.95 303 ALA A C 1
ATOM 2414 O O . ALA A 1 303 ? 31.786 7.488 16.066 1.00 54.83 303 ALA A O 1
ATOM 2416 N N . LYS A 1 304 ? 30.577 7.479 14.175 1.00 53.81 304 LYS A N 1
ATOM 2417 C CA . LYS A 1 304 ? 31.739 7.793 13.354 1.00 56.26 304 LYS A CA 1
ATOM 2418 C C . LYS A 1 304 ? 32.296 9.210 13.576 1.00 64.94 304 LYS A C 1
ATOM 2419 O O . LYS A 1 304 ? 33.380 9.534 13.090 1.00 62.04 304 LYS A O 1
ATOM 2425 N N . GLU A 1 305 ? 31.569 10.049 14.314 1.00 61.90 305 GLU A N 1
ATOM 2426 C CA . GLU A 1 305 ? 32.024 11.419 14.561 1.00 59.53 305 GLU A CA 1
ATOM 2427 C C . GLU A 1 305 ? 32.595 11.597 15.952 1.00 62.80 305 GLU A C 1
ATOM 2428 O O . GLU A 1 305 ? 33.071 12.680 16.287 1.00 65.81 305 GLU A O 1
ATOM 2434 N N . ILE A 1 306 ? 32.529 10.543 16.763 1.00 67.10 306 ILE A N 1
ATOM 2435 C CA . ILE A 1 306 ? 33.141 10.554 18.086 1.00 51.77 306 ILE A CA 1
ATOM 2436 C C . ILE A 1 306 ? 34.655 10.696 17.962 1.00 58.65 306 ILE A C 1
ATOM 2437 O O . ILE A 1 306 ? 35.314 9.882 17.315 1.00 64.38 306 ILE A O 1
ATOM 2442 N N . GLN A 1 307 ? 35.202 11.740 18.575 1.00 56.99 307 GLN A N 1
ATOM 2443 C CA . GLN A 1 307 ? 36.624 12.042 18.457 1.00 60.27 307 GLN A CA 1
ATOM 2444 C C . GLN A 1 307 ? 37.475 11.229 19.431 1.00 55.44 307 GLN A C 1
ATOM 2445 O O . GLN A 1 307 ? 38.569 10.799 19.087 1.00 58.62 307 GLN A O 1
ATOM 2451 N N . ASN A 1 308 ? 36.979 11.010 20.643 1.00 61.27 308 ASN A N 1
ATOM 2452 C CA . ASN A 1 308 ? 37.692 10.146 21.584 1.00 60.92 308 ASN A CA 1
ATOM 2453 C C . ASN A 1 308 ? 37.840 8.723 21.048 1.00 60.41 308 ASN A C 1
ATOM 2454 O O . ASN A 1 308 ? 36.852 8.012 20.871 1.00 61.15 308 ASN A O 1
ATOM 2459 N N . ILE A 1 309 ? 39.083 8.315 20.817 1.00 60.89 309 ILE A N 1
ATOM 2460 C CA . ILE A 1 309 ? 39.376 7.060 20.141 1.00 61.73 309 ILE A CA 1
ATOM 2461 C C . ILE A 1 309 ? 38.785 5.832 20.847 1.00 62.36 309 ILE A C 1
ATOM 2462 O O . ILE A 1 309 ? 38.396 4.860 20.201 1.00 62.82 309 ILE A O 1
ATOM 2467 N N . HIS A 1 310 ? 38.670 5.888 22.167 1.00 64.23 310 HIS A N 1
ATOM 2468 C CA . HIS A 1 310 ? 38.157 4.743 22.908 1.00 62.97 310 HIS A CA 1
ATOM 2469 C C . HIS A 1 310 ? 36.639 4.705 22.911 1.00 62.95 310 HIS A C 1
ATOM 2470 O O . HIS A 1 310 ? 36.031 3.643 22.747 1.00 56.63 310 HIS A O 1
ATOM 2477 N N . LYS A 1 311 ? 36.026 5.867 23.093 1.00 61.34 311 LYS A N 1
ATOM 2478 C CA . LYS A 1 311 ? 34.576 5.950 23.067 1.00 59.69 311 LYS A CA 1
ATOM 2479 C C . LYS A 1 311 ? 34.064 5.557 21.688 1.00 56.85 311 LYS A C 1
ATOM 2480 O O . LYS A 1 311 ? 33.049 4.880 21.565 1.00 52.80 311 LYS A O 1
ATOM 2486 N N . ARG A 1 312 ? 34.788 5.968 20.654 1.00 55.22 312 ARG A N 1
ATOM 2487 C CA . ARG A 1 312 ? 34.407 5.625 19.296 1.00 52.33 312 ARG A CA 1
ATOM 2488 C C . ARG A 1 312 ? 34.469 4.108 19.124 1.00 52.86 312 ARG A C 1
ATOM 2489 O O . ARG A 1 312 ? 33.566 3.499 18.536 1.00 55.70 312 ARG A O 1
ATOM 2497 N N . SER A 1 313 ? 35.534 3.504 19.647 1.00 53.96 313 SER A N 1
ATOM 2498 C CA . SER A 1 313 ? 35.695 2.058 19.582 1.00 54.25 313 SER A CA 1
ATOM 2499 C C . SER A 1 313 ? 34.514 1.342 20.223 1.00 49.92 313 SER A C 1
ATOM 2500 O O . SER A 1 313 ? 33.938 0.433 19.635 1.00 60.60 313 SER A O 1
ATOM 2503 N N . GLU A 1 314 ? 34.142 1.783 21.419 1.00 49.57 314 GLU A N 1
ATOM 2504 C CA . GLU A 1 314 ? 33.023 1.192 22.140 1.00 47.49 314 GLU A CA 1
ATOM 2505 C C . GLU A 1 314 ? 31.711 1.299 21.363 1.00 52.46 314 GLU A C 1
ATOM 2506 O O . GLU A 1 314 ? 31.009 0.302 21.178 1.00 54.26 314 GLU A O 1
ATOM 2512 N N . ALA A 1 315 ? 31.391 2.507 20.900 1.00 52.24 315 ALA A N 1
ATOM 2513 C CA . ALA A 1 315 ? 30.131 2.759 20.196 1.00 45.53 315 ALA A CA 1
ATOM 2514 C C . ALA A 1 315 ? 30.026 1.936 18.911 1.00 47.76 315 ALA A C 1
ATOM 2515 O O . ALA A 1 315 ? 28.960 1.433 18.563 1.00 57.37 315 ALA A O 1
ATOM 2517 N N . LEU A 1 316 ? 31.147 1.793 18.217 1.00 54.15 316 LEU A N 1
ATOM 2518 C CA . LEU A 1 316 ? 31.166 1.045 16.972 1.00 56.01 316 LEU A CA 1
ATOM 2519 C C . LEU A 1 316 ? 30.909 -0.435 17.233 1.00 59.25 316 LEU A C 1
ATOM 2520 O O . LEU A 1 316 ? 30.258 -1.111 16.436 1.00 58.47 316 LEU A O 1
ATOM 2525 N N . LYS A 1 317 ? 31.419 -0.933 18.357 1.00 59.44 317 LYS A N 1
ATOM 2526 C CA . LYS A 1 317 ? 31.220 -2.331 18.725 1.00 61.40 317 LYS A CA 1
ATOM 2527 C C . LYS A 1 317 ? 29.742 -2.598 18.982 1.00 68.18 317 LYS A C 1
ATOM 2528 O O . LYS A 1 317 ? 29.138 -3.461 18.336 1.00 70.14 317 LYS A O 1
ATOM 2534 N N . ALA A 1 318 ? 29.172 -1.842 19.920 1.00 63.38 318 ALA A N 1
ATOM 2535 C CA . ALA A 1 318 ? 27.762 -1.965 20.287 1.00 56.92 318 ALA A CA 1
ATOM 2536 C C . ALA A 1 318 ? 26.860 -2.032 19.060 1.00 60.04 318 ALA A C 1
ATOM 2537 O O . ALA A 1 318 ? 26.035 -2.936 18.929 1.00 63.05 318 ALA A O 1
ATOM 2539 N N . ILE A 1 319 ? 27.032 -1.074 18.158 1.00 52.53 319 ILE A N 1
ATOM 2540 C CA . ILE A 1 319 ? 26.243 -1.043 16.937 1.00 58.80 319 ILE A CA 1
ATOM 2541 C C . ILE A 1 319 ? 26.392 -2.356 16.181 1.00 63.78 319 ILE A C 1
ATOM 2542 O O . ILE A 1 319 ? 25.413 -2.913 15.685 1.00 68.27 319 ILE A O 1
ATOM 2547 N N . ALA A 1 320 ? 27.620 -2.858 16.123 1.00 65.54 320 ALA A N 1
ATOM 2548 C CA . ALA A 1 320 ? 27.904 -4.063 15.360 1.00 71.92 320 ALA A CA 1
ATOM 2549 C C . ALA A 1 320 ? 27.281 -5.295 16.005 1.00 76.23 320 ALA A C 1
ATOM 2550 O O . ALA A 1 320 ? 26.810 -6.186 15.304 1.00 88.40 320 ALA A O 1
ATOM 2552 N N . LEU A 1 321 ? 27.276 -5.349 17.332 1.00 68.43 321 LEU A N 1
ATOM 2553 C CA . LEU A 1 321 ? 26.652 -6.471 18.026 1.00 74.51 321 LEU A CA 1
ATOM 2554 C C . LEU A 1 321 ? 25.153 -6.496 17.761 1.00 79.41 321 LEU A C 1
ATOM 2555 O O . LEU A 1 321 ? 24.577 -7.552 17.478 1.00 84.27 321 LEU A O 1
ATOM 2560 N N . GLU A 1 322 ? 24.526 -5.327 17.861 1.00 69.39 322 GLU A N 1
ATOM 2561 C CA . GLU A 1 322 ? 23.098 -5.217 17.620 1.00 61.05 322 GLU A CA 1
ATOM 2562 C C . GLU A 1 322 ? 22.77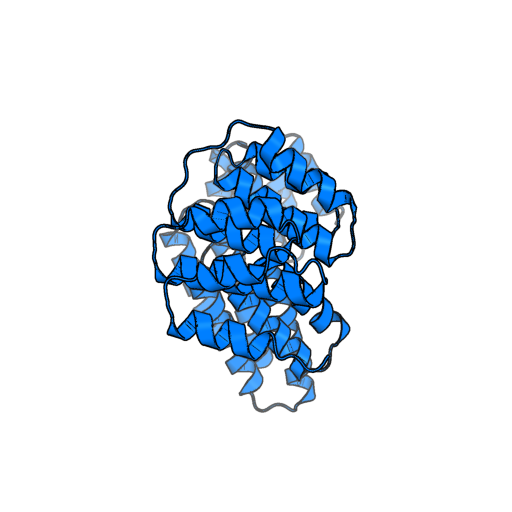7 -5.648 16.198 1.00 61.76 322 GLU A C 1
ATOM 2563 O O . GLU A 1 322 ? 21.795 -6.349 15.960 1.00 62.05 322 GLU A O 1
ATOM 2569 N N . LEU A 1 323 ? 23.605 -5.220 15.254 1.00 60.41 323 LEU A N 1
ATOM 2570 C CA . LEU A 1 323 ? 23.459 -5.676 13.879 1.00 70.61 323 LEU A CA 1
ATOM 2571 C C . LEU A 1 323 ? 23.345 -7.195 13.836 1.00 79.98 323 LEU A C 1
ATOM 2572 O O . LEU A 1 323 ? 22.399 -7.721 13.275 1.00 82.41 323 LEU A O 1
ATOM 2577 N N . VAL A 1 324 ? 24.278 -7.887 14.484 1.00 89.36 324 VAL A N 1
ATOM 2578 C CA . VAL A 1 324 ? 24.305 -9.351 14.488 1.00 96.42 324 VAL A CA 1
ATOM 2579 C C . VAL A 1 324 ? 23.000 -10.002 14.960 1.00 92.64 324 VAL A C 1
ATOM 2580 O O . VAL A 1 324 ? 22.421 -10.832 14.245 1.00 90.20 324 VAL A O 1
ATOM 2584 N N . ARG A 1 325 ? 22.542 -9.621 16.151 1.00 86.54 325 ARG A N 1
ATOM 2585 C CA . ARG A 1 325 ? 21.278 -10.125 16.685 1.00 84.65 325 ARG A CA 1
ATOM 2586 C C . ARG A 1 325 ? 20.153 -10.034 15.660 1.00 89.44 325 ARG A C 1
ATOM 2587 O O . ARG A 1 325 ? 19.366 -10.965 15.497 1.00 90.57 325 ARG A O 1
ATOM 2595 N N . ARG A 1 326 ? 20.116 -8.918 14.943 1.00 89.24 326 ARG A N 1
ATOM 2596 C CA . ARG A 1 326 ? 19.014 -8.609 14.049 1.00 80.92 326 ARG A CA 1
ATOM 2597 C C . ARG A 1 326 ? 19.323 -8.922 12.593 1.00 79.78 326 ARG A C 1
ATOM 2598 O O . ARG A 1 326 ? 18.762 -8.278 11.710 1.00 84.04 326 ARG A O 1
ATOM 2606 N N . LYS A 1 327 ? 20.202 -9.896 12.345 1.00 82.04 327 LYS A N 1
ATOM 2607 C CA . LYS A 1 327 ? 20.653 -10.220 10.980 1.00 89.96 327 LYS A CA 1
ATOM 2608 C C . LYS A 1 327 ? 21.365 -9.013 10.339 1.00 102.65 327 LYS A C 1
ATOM 2609 O O . LYS A 1 327 ? 22.280 -8.454 10.933 1.00 100.58 327 LYS A O 1
ATOM 2615 N N . LYS A 1 328 ? 20.954 -8.619 9.134 1.00 112.84 328 LYS A N 1
ATOM 2616 C CA . LYS A 1 328 ? 21.523 -7.452 8.445 1.00 119.04 328 LYS A CA 1
ATOM 2617 C C . LYS A 1 328 ? 23.066 -7.408 8.406 1.00 119.14 328 LYS A C 1
ATOM 2618 O O . LYS A 1 328 ? 23.678 -6.363 8.645 1.00 117.37 328 LYS A O 1
ATOM 2624 N N . PHE A 1 329 ? 23.682 -8.541 8.078 1.00 118.17 329 PHE A N 1
ATOM 2625 C CA . PHE A 1 329 ? 25.136 -8.694 8.170 1.00 112.94 329 PHE A CA 1
ATOM 2626 C C . PHE A 1 329 ? 25.970 -7.906 7.150 1.00 109.38 329 PHE A C 1
ATOM 2627 O O . PHE A 1 329 ? 27.177 -7.757 7.335 1.00 107.61 329 PHE A O 1
ATOM 2635 N N . GLU A 1 330 ? 25.348 -7.399 6.088 1.00 110.47 330 GLU A N 1
ATOM 2636 C CA . GLU A 1 330 ? 26.118 -6.840 4.968 1.00 117.02 330 GLU A CA 1
ATOM 2637 C C . GLU A 1 330 ? 27.004 -5.638 5.325 1.00 116.85 330 GLU A C 1
ATOM 2638 O O . GLU A 1 330 ? 27.815 -5.191 4.507 1.00 120.15 330 GLU A O 1
ATOM 2644 N N . GLU A 1 331 ? 26.862 -5.130 6.546 1.00 109.86 331 GLU A N 1
ATOM 2645 C CA . GLU A 1 331 ? 27.654 -3.986 6.986 1.00 101.43 331 GLU A CA 1
ATOM 2646 C C . GLU A 1 331 ? 28.563 -4.324 8.171 1.00 92.49 331 GLU A C 1
ATOM 2647 O O . GLU A 1 331 ? 29.502 -3.587 8.464 1.00 95.67 331 GLU A O 1
ATOM 2653 N N . VAL A 1 332 ? 28.284 -5.445 8.833 1.00 81.61 332 VAL A N 1
ATOM 2654 C CA . VAL A 1 332 ? 28.987 -5.836 10.057 1.00 76.35 332 VAL A CA 1
ATOM 2655 C C . VAL A 1 332 ? 30.507 -5.858 9.937 1.00 78.00 332 VAL A C 1
ATOM 2656 O O . VAL A 1 332 ? 31.217 -5.311 10.785 1.00 73.87 332 VAL A O 1
ATOM 2660 N N . LYS A 1 333 ? 31.006 -6.494 8.887 1.00 86.41 333 LYS A N 1
ATOM 2661 C CA . LYS A 1 333 ? 32.439 -6.704 8.769 1.00 91.14 333 LYS A CA 1
ATOM 2662 C C . LYS A 1 333 ? 33.188 -5.380 8.683 1.00 83.40 333 LYS A C 1
ATOM 2663 O O . LYS A 1 333 ? 34.161 -5.164 9.412 1.00 75.57 333 LYS A O 1
ATOM 2669 N N . LYS A 1 334 ? 32.701 -4.491 7.820 1.00 77.84 334 LYS A N 1
ATOM 2670 C CA . LYS A 1 334 ? 33.307 -3.182 7.623 1.00 76.23 334 LYS A CA 1
ATOM 2671 C C . LYS A 1 334 ? 33.375 -2.420 8.941 1.00 76.63 334 LYS A C 1
ATOM 2672 O O . LYS A 1 334 ? 34.373 -1.767 9.252 1.00 79.43 334 LYS A O 1
ATOM 2678 N N . ILE A 1 335 ? 32.306 -2.515 9.718 1.00 71.24 335 ILE A N 1
ATOM 2679 C CA . ILE A 1 335 ? 32.211 -1.784 10.967 1.00 68.56 335 ILE A CA 1
ATOM 2680 C C . ILE A 1 335 ? 33.252 -2.281 11.953 1.00 76.81 335 ILE A C 1
ATOM 2681 O O . ILE A 1 335 ? 33.915 -1.492 12.622 1.00 82.48 335 ILE A O 1
ATOM 2686 N N . ILE A 1 336 ? 33.400 -3.595 12.031 1.00 76.88 336 ILE A N 1
ATOM 2687 C CA . ILE A 1 336 ? 34.357 -4.176 12.952 1.00 76.74 336 ILE A CA 1
ATOM 2688 C C . ILE A 1 336 ? 35.773 -3.733 12.586 1.00 77.36 336 ILE A C 1
ATOM 2689 O O . ILE A 1 336 ? 36.533 -3.307 13.457 1.00 73.83 336 ILE A O 1
ATOM 2694 N N . GLU A 1 337 ? 36.105 -3.817 11.297 1.00 62.46 337 GLU A N 1
ATOM 2695 C CA . GLU A 1 337 ? 37.401 -3.363 10.779 1.00 74.48 337 GLU A CA 1
ATOM 2696 C C . GLU A 1 337 ? 37.662 -1.913 11.170 1.00 77.75 337 GLU A C 1
ATOM 2697 O O . GLU A 1 337 ? 38.807 -1.502 11.362 1.00 80.17 337 GLU A O 1
ATOM 2703 N N . SER A 1 338 ? 36.578 -1.150 11.268 1.00 73.61 338 SER A N 1
ATOM 2704 C CA . SER A 1 338 ? 36.622 0.271 11.581 1.00 74.45 3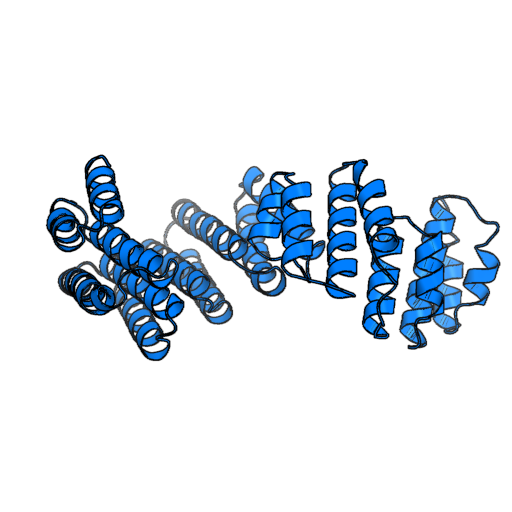38 SER A CA 1
ATOM 2705 C C . SER A 1 338 ? 37.039 0.568 13.019 1.00 70.27 338 SER A C 1
ATOM 2706 O O . SER A 1 338 ? 37.483 1.676 13.316 1.00 68.14 338 SER A O 1
ATOM 2709 N N . ILE A 1 339 ? 36.878 -0.404 13.913 1.00 67.30 339 ILE A N 1
ATOM 2710 C CA . ILE A 1 339 ? 37.188 -0.173 15.323 1.00 71.61 339 ILE A CA 1
ATOM 2711 C C . ILE A 1 339 ? 38.681 0.095 15.492 1.00 73.20 339 ILE A C 1
ATOM 2712 O O . ILE A 1 339 ? 39.506 -0.761 15.169 1.00 71.26 339 ILE A O 1
ATOM 2717 N N . PRO A 1 340 ? 39.028 1.300 15.977 1.00 72.62 340 PRO A N 1
ATOM 2718 C CA . PRO A 1 340 ? 40.427 1.727 16.147 1.00 68.91 340 PRO A CA 1
ATOM 2719 C C . PRO A 1 340 ? 41.166 0.937 17.223 1.00 60.01 340 PRO A C 1
ATOM 2720 O O . PRO A 1 340 ? 42.351 0.685 17.092 1.00 61.87 340 PRO A O 1
ATOM 2724 N N . ASP A 1 341 ? 40.478 0.557 18.288 1.00 67.35 341 ASP A N 1
ATOM 2725 C CA . ASP A 1 341 ? 41.113 -0.269 19.299 1.00 68.49 341 ASP A CA 1
ATOM 2726 C C . ASP A 1 341 ? 41.088 -1.721 18.845 1.00 73.55 341 ASP A C 1
ATOM 2727 O O . ASP A 1 341 ? 40.021 -2.334 18.800 1.00 72.16 341 ASP A O 1
ATOM 2732 N N . PRO A 1 342 ? 42.263 -2.278 18.498 1.00 76.11 342 PRO A N 1
ATOM 2733 C CA . PRO A 1 342 ? 42.270 -3.655 17.995 1.00 72.91 342 PRO A CA 1
ATOM 2734 C C . PRO A 1 342 ? 41.844 -4.641 19.084 1.00 75.83 342 PRO A C 1
ATOM 2735 O O . PRO A 1 342 ? 41.178 -5.622 18.771 1.00 81.34 342 PRO A O 1
ATOM 2739 N N . LYS A 1 343 ? 42.199 -4.366 20.337 1.00 75.23 343 LYS A N 1
ATOM 2740 C CA . LYS A 1 343 ? 41.748 -5.184 21.458 1.00 77.55 343 LYS A CA 1
ATOM 2741 C C . LYS A 1 343 ? 40.223 -5.326 21.461 1.00 76.98 343 LYS A C 1
ATOM 2742 O O . LYS A 1 343 ? 39.691 -6.439 21.410 1.00 82.10 343 LYS A O 1
ATOM 2748 N N . ILE A 1 344 ? 39.534 -4.190 21.518 1.00 71.87 344 ILE A N 1
ATOM 2749 C CA . ILE A 1 344 ? 38.083 -4.143 21.398 1.00 67.09 344 ILE A CA 1
ATOM 2750 C C . ILE A 1 344 ? 37.593 -4.795 20.104 1.00 70.75 344 ILE A C 1
ATOM 2751 O O . ILE A 1 344 ? 36.608 -5.530 20.116 1.00 76.19 344 ILE A O 1
ATOM 2756 N N . ARG A 1 345 ? 38.292 -4.551 18.998 1.00 66.36 345 ARG A N 1
ATOM 2757 C CA . ARG A 1 345 ? 37.891 -5.109 17.712 1.00 72.39 345 ARG A CA 1
ATOM 2758 C C . ARG A 1 345 ? 37.867 -6.637 17.758 1.00 89.91 345 ARG A C 1
ATOM 2759 O O . ARG A 1 345 ? 37.108 -7.284 17.027 1.00 86.91 345 ARG A O 1
ATOM 2767 N N . GLU A 1 346 ? 38.704 -7.206 18.624 1.00 102.40 346 GLU A N 1
ATOM 2768 C CA . GLU A 1 346 ? 38.777 -8.654 18.797 1.00 107.55 346 GLU A CA 1
ATOM 2769 C C . GLU A 1 346 ? 37.634 -9.160 19.672 1.00 105.21 346 GLU A C 1
ATOM 2770 O O . GLU A 1 346 ? 37.032 -10.194 19.387 1.00 107.21 346 GLU A O 1
ATOM 2776 N N . GLU A 1 347 ? 37.342 -8.422 20.736 1.00 96.84 347 GLU A N 1
ATOM 2777 C CA . GLU A 1 347 ? 36.250 -8.768 21.632 1.00 93.77 347 GLU A CA 1
ATOM 2778 C C . GLU A 1 347 ? 34.917 -8.790 20.901 1.00 94.10 347 GLU A C 1
ATOM 2779 O O . GLU A 1 347 ? 34.088 -9.664 21.127 1.00 95.10 347 GLU A O 1
ATOM 2785 N N . ALA A 1 348 ? 34.722 -7.819 20.021 1.00 97.55 348 ALA A N 1
ATOM 2786 C CA . ALA A 1 348 ? 33.534 -7.770 19.188 1.00 97.03 348 ALA A CA 1
ATOM 2787 C C . ALA A 1 348 ? 33.525 -8.966 18.255 1.00 95.26 348 ALA A C 1
ATOM 2788 O O . ALA A 1 348 ? 32.471 -9.437 17.844 1.00 99.92 348 ALA A O 1
ATOM 2790 N N . LEU A 1 349 ? 34.710 -9.454 17.921 1.00 94.20 349 LEU A N 1
ATOM 2791 C CA . LEU A 1 349 ? 34.844 -10.525 16.942 1.00 91.71 349 LEU A CA 1
ATOM 2792 C C . LEU A 1 349 ? 34.576 -11.889 17.586 1.00 98.18 349 LEU A C 1
ATOM 2793 O O . LEU A 1 349 ? 34.232 -12.859 16.907 1.00 92.10 349 LEU A O 1
ATOM 2798 N N . ASN A 1 350 ? 34.726 -11.944 18.907 1.00 107.79 350 ASN A N 1
ATOM 2799 C CA . ASN A 1 350 ? 34.397 -13.139 19.676 1.00 110.49 350 ASN A CA 1
ATOM 2800 C C . ASN A 1 350 ? 32.917 -13.168 20.020 1.00 106.04 350 ASN A C 1
ATOM 2801 O O . ASN A 1 350 ? 32.246 -14.185 19.852 1.00 106.58 350 ASN A O 1
ATOM 2806 N N . GLU A 1 351 ? 32.414 -12.039 20.506 1.00 99.99 351 GLU A N 1
ATOM 2807 C CA . GLU A 1 351 ? 31.012 -11.925 20.874 1.00 93.19 351 GLU A CA 1
ATOM 2808 C C . GLU A 1 351 ? 30.076 -12.183 19.688 1.00 94.48 351 GLU A C 1
ATOM 2809 O O . GLU A 1 351 ? 28.953 -12.639 19.872 1.00 104.88 351 GLU A O 1
ATOM 2815 N N . ILE A 1 352 ? 30.548 -11.913 18.475 1.00 88.44 352 ILE A N 1
ATOM 2816 C CA . ILE A 1 352 ? 29.801 -12.246 17.260 1.00 89.47 352 ILE A CA 1
ATOM 2817 C C . ILE A 1 352 ? 29.770 -13.769 17.071 1.00 101.78 352 ILE A C 1
ATOM 2818 O O . ILE A 1 352 ? 28.952 -14.316 16.325 1.00 108.36 352 ILE A O 1
ATOM 2823 N N . GLY A 1 353 ? 30.644 -14.458 17.796 1.00 104.65 353 GLY A N 1
ATOM 2824 C CA . GLY A 1 353 ? 30.548 -15.901 17.906 1.00 105.45 353 GLY A CA 1
ATOM 2825 C C . GLY A 1 353 ? 29.520 -16.325 18.947 1.00 102.77 353 GLY A C 1
ATOM 2826 O O . GLY A 1 353 ? 29.780 -17.222 19.749 1.00 101.21 353 GLY A O 1
ATOM 2827 N N . THR A 1 354 ? 28.362 -15.668 18.961 1.00 101.11 354 THR A N 1
ATOM 2828 C CA . THR A 1 354 ? 27.229 -16.183 19.712 1.00 97.82 354 THR A CA 1
ATOM 2829 C C . THR A 1 354 ? 26.755 -17.407 18.952 1.00 112.99 354 THR A C 1
ATOM 2830 O O . THR A 1 354 ? 26.585 -17.371 17.729 1.00 113.58 354 THR A O 1
ATOM 2834 N N . ILE A 1 355 ? 26.550 -18.491 19.687 1.00 124.34 355 ILE A N 1
ATOM 2835 C CA . ILE A 1 355 ? 26.115 -19.762 19.123 1.00 130.04 355 ILE A CA 1
ATOM 2836 C C . ILE A 1 355 ? 24.638 -19.667 18.703 1.00 127.65 355 ILE A C 1
ATOM 2837 O O . ILE A 1 355 ? 24.107 -20.527 17.994 1.00 131.15 355 ILE A O 1
ATOM 2842 N N . GLU A 1 356 ? 24.002 -18.574 19.108 1.00 117.61 356 GLU A N 1
ATOM 2843 C CA . GLU A 1 356 ? 22.550 -18.459 19.113 1.00 103.46 356 GLU A CA 1
ATOM 2844 C C . GLU A 1 356 ? 21.994 -18.070 17.752 1.00 88.75 356 GLU A C 1
ATOM 2845 O O . GLU A 1 356 ? 21.953 -18.894 16.842 1.00 83.04 356 GLU A O 1
#

InterPro domains:
  IPR011990 Tetratricopeptide-like helical domain superfamily [G3DSA:1.25.40.10] (1-359)
  IPR011990 Tetratricopeptide-like helical domain superfamily [SSF48452] (57-191)

Radius of gyration: 25.91 Å; Cα contacts (8 Å, |Δi|>4): 468; chains: 1; bounding box: 57×62×69 Å

Secondary structure (DSSP, 8-state):
-HHHHHHHHHHHTT-HHHHHHHGGG-S-HHHHHHHHHHHHHHHHHTT--GGGHHHHHHHHHHHHHH--SHHHHHHHHHHHHHHHHHTT-HHHHHHHHHHHHHHHTT-S-HHHHHHHHHHHHHHHHHTT-HHHHHHHHHHHHHHHHHS-S-HHHHHHHHHHHHHHHHHHHHTS-HHHHHHHHHHHHHHHHHTT-HHHHHHHHHHHHHHHHS-TT--HHHHHHHHTT-HHHHHHHHHHH--HHHHHHHHHHHHHHHHHTT-TTHHHHHHHHHHSS------HHHHHHHHHHHHHHT-HHHHHHHHTT--SHHHHHHHHHHHHHHHHHT--GGGHHHHHHH-S-HHHHHHHHHHT----